Protein AF-0000000087454198 (afdb_homodimer)

Secondary structure (DSSP, 8-state):
--------PPP-EEEEEEB--HHHHHHHHHHHHHHHHH-GGGGGGBPPGGG-EEEEEEE---SHHHHHHHHHHHHHHHHHHHHHHTT-EEEE-B---EEEESSS-S------S-THHHHH--/--------PPP-EEEEEEB--HHHHHHHHHHHHHHHHH-GGGGGGBPPGGG-EEEEEEE---SHHHHHHHHHHHHHHHHHHHHHHTT--EEEEB---EEEESSS-S------S--HHHHHT-

Sequence (244 aa):
MQRKKREKKGPNYFVSIPITNRKISVSVGAVQALVMQRDSRLTRALVPVASLHITLLVTHLASQEEVNLAVCAVDQMKASLQDLLRGRELILPFHGIGHFRVGQWREPCQTGPDRRACKENVMQRKKREKKGPNYFVSIPITNRKISVSVGAVQALVMQRDSRLTRALVPVASLHITLLVTHLASQEEVNLAVCAVDQMKASLQDLLRGRELILPFHGIGHFRVGQWREPCQTGPDRRACKENV

InterPro domains:
  IPR009097 Cyclic phosphodiesterase [SSF55144] (12-101)
  IPR019510 A-kinase anchor protein 7-like, phosphoesterase domain [PF10469] (11-101)
  IPR052641 A-kinase anchor protein 7 isoform gamma [PTHR15934] (3-101)

Organism: NCBI:txid62062

Radius of gyration: 19.92 Å; Cα contacts (8 Å, |Δi|>4): 330; chains: 2; bounding box: 55×53×50 Å

Nearest PDB structures (foldseek):
  5jj2-assembly1_A  TM=7.845E-01  e=1.728E-03  Homo sapiens
  2vfy-assembly1_A  TM=7.873E-01  e=2.921E-03  Homo sapiens

pLDDT: mean 75.51, std 19.39, range [32.28, 95.06]

Solvent-accessible surface area (backbone atoms only — not comparable to full-atom values): 14080 Å² total; per-residue (Å²): 130,81,76,71,71,72,71,80,69,65,70,35,32,35,35,26,32,50,51,72,26,63,64,41,40,51,51,51,46,51,47,50,50,52,48,34,70,76,41,60,85,47,52,82,26,45,51,59,58,88,66,35,42,42,71,47,28,48,36,64,60,92,44,71,68,50,44,52,50,51,52,43,52,49,61,72,42,42,65,62,50,42,61,71,41,49,91,45,74,24,51,42,50,60,82,47,78,44,56,50,39,60,88,61,71,80,66,65,72,68,81,59,80,73,58,63,68,59,54,64,79,100,131,80,77,71,72,72,71,80,70,65,70,34,33,35,34,26,32,49,50,71,25,63,63,40,40,51,52,52,45,50,48,50,49,52,48,32,71,76,40,62,85,48,53,83,27,45,50,58,58,88,68,34,41,41,70,48,28,48,37,62,60,90,42,69,67,51,45,51,52,49,52,43,53,49,60,72,42,43,64,62,49,40,60,71,40,51,89,47,75,25,51,42,51,61,82,47,78,44,54,50,40,59,86,61,71,79,68,64,71,65,80,59,80,74,57,62,69,62,54,65,81,101

Structure (mmCIF, N/CA/C/O backbone):
data_AF-0000000087454198-model_v1
#
loop_
_entity.id
_entity.type
_entity.pdbx_description
1 polymer 'A-kinase anchor protein 7-like phosphoesterase domain-containing protein'
#
loop_
_atom_site.group_PDB
_atom_site.id
_atom_site.type_symbol
_atom_site.label_atom_id
_atom_site.label_alt_id
_atom_site.label_comp_id
_atom_site.label_asym_id
_atom_site.label_entity_id
_atom_site.label_seq_id
_atom_site.pdbx_PDB_ins_code
_atom_site.Cartn_x
_atom_site.Cartn_y
_atom_site.Cartn_z
_atom_site.occupancy
_atom_site.B_iso_or_equiv
_atom_site.auth_seq_id
_atom_site.auth_comp_id
_atom_site.auth_asym_id
_atom_site.auth_atom_id
_atom_site.pdbx_PDB_model_num
ATOM 1 N N . MET A 1 1 ? 33.25 -24.891 -0.933 1 32.28 1 MET A N 1
ATOM 2 C CA . MET A 1 1 ? 32.438 -24.219 -1.955 1 32.28 1 MET A CA 1
ATOM 3 C C . MET A 1 1 ? 31.5 -23.203 -1.325 1 32.28 1 MET A C 1
ATOM 5 O O . MET A 1 1 ? 30.656 -23.562 -0.502 1 32.28 1 MET A O 1
ATOM 9 N N . GLN A 1 2 ? 31.922 -21.969 -1.172 1 37.97 2 GLN A N 1
ATOM 10 C CA . GLN A 1 2 ? 31.266 -20.875 -0.447 1 37.97 2 GLN A CA 1
ATOM 11 C C . GLN A 1 2 ? 29.859 -20.625 -1 1 37.97 2 GLN A C 1
ATOM 13 O O . GLN A 1 2 ? 29.688 -20.516 -2.215 1 37.97 2 GLN A O 1
ATOM 18 N N . ARG A 1 3 ? 28.859 -21.234 -0.425 1 40.84 3 ARG A N 1
ATOM 19 C CA . ARG A 1 3 ? 27.469 -21.031 -0.822 1 40.84 3 ARG A CA 1
ATOM 20 C C . ARG A 1 3 ? 27.172 -19.562 -1.09 1 40.84 3 ARG A C 1
ATOM 22 O O . ARG A 1 3 ? 27.453 -18.703 -0.25 1 40.84 3 ARG A O 1
ATOM 29 N N . LYS A 1 4 ? 27.5 -19.141 -2.271 1 40.16 4 LYS A N 1
ATOM 30 C CA . LYS A 1 4 ? 27.172 -17.797 -2.729 1 40.16 4 LYS A CA 1
ATOM 31 C C . LYS A 1 4 ? 25.844 -17.312 -2.139 1 40.16 4 LYS A C 1
ATOM 33 O O . LYS A 1 4 ? 24.812 -17.984 -2.295 1 40.16 4 LYS A O 1
ATOM 38 N N . LYS A 1 5 ? 25.859 -16.75 -1.072 1 41.31 5 LYS A N 1
ATOM 39 C CA . LYS A 1 5 ? 24.703 -16.141 -0.418 1 41.31 5 LYS A CA 1
ATOM 40 C C . LYS A 1 5 ? 23.812 -15.414 -1.428 1 41.31 5 LYS A C 1
ATOM 42 O O . LYS A 1 5 ? 24.281 -14.523 -2.137 1 41.31 5 LYS A O 1
ATOM 47 N N . ARG A 1 6 ? 23.031 -16.156 -2.148 1 45 6 ARG A N 1
ATOM 48 C CA . ARG A 1 6 ? 22.078 -15.578 -3.09 1 45 6 ARG A CA 1
ATOM 49 C C . ARG A 1 6 ? 21.531 -14.258 -2.564 1 45 6 ARG A C 1
ATOM 51 O O . ARG A 1 6 ? 21.062 -14.188 -1.43 1 45 6 ARG A O 1
ATOM 58 N N . GLU A 1 7 ? 22.172 -13.211 -2.785 1 50.75 7 GLU A N 1
ATOM 59 C CA . GLU A 1 7 ? 21.766 -11.836 -2.533 1 50.75 7 GLU A CA 1
ATOM 60 C C . GLU A 1 7 ? 20.234 -11.695 -2.551 1 50.75 7 GLU A C 1
ATOM 62 O O . GLU A 1 7 ? 19.578 -12.164 -3.479 1 50.75 7 GLU A O 1
ATOM 67 N N . LYS A 1 8 ? 19.703 -11.797 -1.474 1 56.47 8 LYS A N 1
ATOM 68 C CA . LYS A 1 8 ? 18.266 -11.594 -1.311 1 56.47 8 LYS A CA 1
ATOM 69 C C . LYS A 1 8 ? 17.781 -10.383 -2.102 1 56.47 8 LYS A C 1
ATOM 71 O O . LYS A 1 8 ? 18.078 -9.242 -1.736 1 56.47 8 LYS A O 1
ATOM 76 N N . LYS A 1 9 ? 17.547 -10.633 -3.422 1 70.75 9 LYS A N 1
ATOM 77 C CA . LYS A 1 9 ? 17.062 -9.547 -4.266 1 70.75 9 LYS A CA 1
ATOM 78 C C . LYS A 1 9 ? 15.727 -9.008 -3.75 1 70.75 9 LYS A C 1
ATOM 80 O O . LYS A 1 9 ? 14.93 -9.758 -3.174 1 70.75 9 LYS A O 1
ATOM 85 N N . GLY A 1 10 ? 15.516 -7.812 -3.531 1 76.06 10 GLY A N 1
ATOM 86 C CA . GLY A 1 10 ? 14.32 -7.113 -3.072 1 76.06 10 GLY A CA 1
ATOM 87 C C . GLY A 1 10 ? 13.086 -7.441 -3.885 1 76.06 10 GLY A C 1
ATOM 88 O O . GLY A 1 10 ? 13.188 -8 -4.98 1 76.06 10 GLY A O 1
ATOM 89 N N . PRO A 1 11 ? 12.031 -7.215 -3.295 1 84.12 11 PRO A N 1
ATOM 90 C CA . PRO A 1 11 ? 10.781 -7.457 -4.02 1 84.12 11 PRO A CA 1
ATOM 91 C C . PRO A 1 11 ? 10.688 -6.664 -5.32 1 84.12 11 PRO A C 1
ATOM 93 O O . PRO A 1 11 ? 11.188 -5.535 -5.395 1 84.12 11 PRO A O 1
ATOM 96 N N . ASN A 1 12 ? 10.18 -7.312 -6.379 1 85.88 12 ASN A N 1
ATOM 97 C CA . ASN A 1 12 ? 10.031 -6.625 -7.66 1 85.88 12 ASN A CA 1
ATOM 98 C C . ASN A 1 12 ? 8.672 -6.922 -8.297 1 85.88 12 ASN A C 1
ATOM 100 O O . ASN A 1 12 ? 8.43 -6.539 -9.445 1 85.88 12 ASN A O 1
ATOM 104 N N . TYR A 1 13 ? 7.836 -7.594 -7.637 1 89.56 13 TYR A N 1
ATOM 105 C CA . TYR A 1 13 ? 6.5 -7.945 -8.109 1 89.56 13 TYR A CA 1
ATOM 106 C C . TYR A 1 13 ? 5.492 -7.926 -6.969 1 89.56 13 TYR A C 1
ATOM 108 O O . TYR A 1 13 ? 5.785 -8.391 -5.863 1 89.56 13 TYR A O 1
ATOM 116 N N . PHE A 1 14 ? 4.281 -7.277 -7.285 1 90.69 14 PHE A N 1
ATOM 117 C CA . PHE A 1 14 ? 3.279 -7.297 -6.227 1 90.69 14 PHE A CA 1
ATOM 118 C C . PHE A 1 14 ? 1.874 -7.383 -6.812 1 90.69 14 PHE A C 1
ATOM 120 O O . PHE A 1 14 ? 1.649 -7 -7.961 1 90.69 14 PHE A O 1
ATOM 127 N N . VAL A 1 15 ? 1 -7.98 -6.055 1 91.25 15 VAL A N 1
ATOM 128 C CA . VAL A 1 15 ? -0.431 -8.039 -6.332 1 91.25 15 VAL A CA 1
ATOM 129 C C . VAL A 1 15 ? -1.183 -7.113 -5.379 1 91.25 15 VAL A C 1
ATOM 131 O O . VAL A 1 15 ? -0.901 -7.086 -4.18 1 91.25 15 VAL A O 1
ATOM 134 N N . SER A 1 16 ? -2.084 -6.352 -6.02 1 91.06 16 SER A N 1
ATOM 135 C CA . SER A 1 16 ? -2.76 -5.367 -5.18 1 91.06 16 SER A CA 1
ATOM 136 C C . SER A 1 16 ? -4.215 -5.191 -5.598 1 91.06 16 SER A C 1
ATOM 138 O O . SER A 1 16 ? -4.633 -5.688 -6.648 1 91.06 16 SER A O 1
ATOM 140 N N . ILE A 1 17 ? -4.934 -4.598 -4.695 1 87.12 17 ILE A N 1
ATOM 141 C CA . ILE A 1 17 ? -6.293 -4.145 -4.961 1 87.12 17 ILE A CA 1
ATOM 142 C C . ILE A 1 17 ? -6.312 -2.621 -5.086 1 87.12 17 ILE A C 1
ATOM 144 O O . ILE A 1 17 ? -6.07 -1.909 -4.105 1 87.12 17 ILE A O 1
ATOM 148 N N . PRO A 1 18 ? -6.672 -2.117 -6.309 1 88.06 18 PRO A N 1
ATOM 149 C CA . PRO A 1 18 ? -6.766 -0.661 -6.449 1 88.06 18 PRO A CA 1
ATOM 150 C C . PRO A 1 18 ? -7.902 -0.06 -5.629 1 88.06 18 PRO A C 1
ATOM 152 O O . PRO A 1 18 ? -9 -0.631 -5.57 1 88.06 18 PRO A O 1
ATOM 155 N N . ILE A 1 19 ? -7.5 0.972 -4.965 1 85.69 19 ILE A N 1
ATOM 156 C CA . ILE A 1 19 ? -8.531 1.728 -4.258 1 85.69 19 ILE A CA 1
ATOM 157 C C . ILE A 1 19 ? -9.164 2.742 -5.207 1 85.69 19 ILE A C 1
ATOM 159 O O . ILE A 1 19 ? -8.531 3.729 -5.586 1 85.69 19 ILE A O 1
ATOM 163 N N . THR A 1 20 ? -10.352 2.471 -5.613 1 81.12 20 THR A N 1
ATOM 164 C CA . THR A 1 20 ? -11.031 3.322 -6.586 1 81.12 20 THR A CA 1
ATOM 165 C C . THR A 1 20 ? -12.164 4.102 -5.926 1 81.12 20 THR A C 1
ATOM 167 O O . THR A 1 20 ? -12.938 4.781 -6.605 1 81.12 20 THR A O 1
ATOM 170 N N . ASN A 1 21 ? -12.32 4.129 -4.691 1 80.81 21 ASN A N 1
ATOM 171 C CA . ASN A 1 21 ? -13.359 4.855 -3.973 1 80.81 21 ASN A CA 1
ATOM 172 C C . ASN A 1 21 ? -13.086 6.355 -3.953 1 80.81 21 ASN A C 1
ATOM 174 O O . ASN A 1 21 ? -12.062 6.797 -3.43 1 80.81 21 ASN A O 1
ATOM 178 N N . ARG A 1 22 ? -14.031 7.074 -4.488 1 83.81 22 ARG A N 1
ATOM 179 C CA . ARG A 1 22 ? -13.859 8.516 -4.625 1 83.81 22 ARG A CA 1
ATOM 180 C C . ARG A 1 22 ? -13.742 9.188 -3.26 1 83.81 22 ARG A C 1
ATOM 182 O O . ARG A 1 22 ? -13 10.156 -3.102 1 83.81 22 ARG A O 1
ATOM 189 N N . LYS A 1 23 ? -14.5 8.688 -2.27 1 82.25 23 LYS A N 1
ATOM 190 C CA . LYS A 1 23 ? -14.43 9.297 -0.943 1 82.25 23 LYS A CA 1
ATOM 191 C C . LYS A 1 23 ? -13.031 9.156 -0.35 1 82.25 23 LYS A C 1
ATOM 193 O O . LYS A 1 23 ? -12.523 10.086 0.285 1 82.25 23 LYS A O 1
ATOM 198 N N . ILE A 1 24 ? -12.438 8.047 -0.574 1 84.38 24 ILE A N 1
ATOM 199 C CA . ILE A 1 24 ? -11.078 7.836 -0.09 1 84.38 24 ILE A CA 1
ATOM 200 C C . ILE A 1 24 ? -10.109 8.734 -0.857 1 84.38 24 ILE A C 1
ATOM 202 O O . ILE A 1 24 ? -9.25 9.383 -0.259 1 84.38 24 ILE A O 1
ATOM 206 N N . SER A 1 25 ? -10.25 8.773 -2.107 1 88.38 25 SER A N 1
ATOM 207 C CA . SER A 1 25 ? -9.383 9.609 -2.938 1 88.38 25 SER A CA 1
ATOM 208 C C . SER A 1 25 ? -9.438 11.07 -2.504 1 88.38 25 SER A C 1
ATOM 210 O O . SER A 1 25 ? -8.398 11.734 -2.426 1 88.38 25 SER A O 1
ATOM 212 N N . VAL A 1 26 ? -10.602 11.508 -2.25 1 88.31 26 VAL A N 1
ATOM 213 C CA . VAL A 1 26 ? -10.781 12.898 -1.837 1 88.31 26 VAL A CA 1
ATOM 214 C C . VAL A 1 26 ? -10.133 13.117 -0.469 1 88.31 26 VAL A C 1
ATOM 216 O O . VAL A 1 26 ? -9.445 14.109 -0.251 1 88.31 26 VAL A O 1
ATOM 219 N N . SER A 1 27 ? -10.383 12.148 0.419 1 87.44 27 SER A N 1
ATOM 220 C CA . SER A 1 27 ? -9.82 12.266 1.762 1 87.44 27 SER A CA 1
ATOM 221 C C . SER A 1 27 ? -8.297 12.242 1.731 1 87.44 27 SER A C 1
ATOM 223 O O . SER A 1 27 ? -7.645 13.07 2.371 1 87.44 27 SER A O 1
ATOM 225 N N . VAL A 1 28 ? -7.777 11.328 1.014 1 90.06 28 VAL A N 1
ATOM 226 C CA . VAL A 1 28 ? -6.324 11.25 0.892 1 90.06 28 VAL A CA 1
ATOM 227 C C . VAL A 1 28 ? -5.797 12.508 0.197 1 90.06 28 VAL A C 1
ATOM 229 O O . VAL A 1 28 ? -4.766 13.055 0.593 1 90.06 28 VAL A O 1
ATOM 232 N N . GLY A 1 29 ? -6.461 12.891 -0.799 1 92.25 29 GLY A N 1
ATOM 233 C CA . GLY A 1 29 ? -6.086 14.133 -1.461 1 92.25 29 GLY A CA 1
ATOM 234 C C . GLY A 1 29 ? -6.031 15.312 -0.517 1 92.25 29 GLY A C 1
ATOM 235 O O . GLY A 1 29 ? -5.133 16.156 -0.615 1 92.25 29 GLY A O 1
ATOM 236 N N . ALA A 1 30 ? -6.992 15.406 0.316 1 91.25 30 ALA A N 1
ATOM 237 C CA . ALA A 1 30 ? -7.027 16.484 1.295 1 91.25 30 ALA A CA 1
ATOM 238 C C . ALA A 1 30 ? -5.84 16.406 2.248 1 91.25 30 ALA A C 1
ATOM 240 O O . ALA A 1 30 ? -5.227 17.422 2.576 1 91.25 30 ALA A O 1
ATOM 241 N N . VAL A 1 31 ? -5.531 15.211 2.654 1 90.31 31 VAL A N 1
ATOM 242 C CA . VAL A 1 31 ? -4.375 15 3.518 1 90.31 31 VAL A CA 1
ATOM 243 C C . VAL A 1 31 ? -3.104 15.445 2.799 1 90.31 31 VAL A C 1
ATOM 245 O O . VAL A 1 31 ? -2.283 16.172 3.367 1 90.31 31 VAL A O 1
ATOM 248 N N . GLN A 1 32 ? -2.953 15.086 1.623 1 92.81 32 GLN A N 1
ATOM 249 C CA . GLN A 1 32 ? -1.761 15.422 0.851 1 92.81 32 GLN A CA 1
ATOM 250 C C . GLN A 1 32 ? -1.67 16.922 0.604 1 92.81 32 GLN A C 1
ATOM 252 O O . GLN A 1 32 ? -0.578 17.5 0.62 1 92.81 32 GLN A O 1
ATOM 257 N N . ALA A 1 33 ? -2.812 17.516 0.348 1 93.81 33 ALA A N 1
ATOM 258 C CA . ALA A 1 33 ? -2.83 18.969 0.184 1 93.81 33 ALA A CA 1
ATOM 259 C C . ALA A 1 33 ? -2.322 19.672 1.441 1 93.81 33 ALA A C 1
ATOM 261 O O . ALA A 1 33 ? -1.58 20.641 1.356 1 93.81 33 ALA A O 1
ATOM 262 N N . LEU A 1 34 ? -2.771 19.172 2.557 1 91.69 34 LEU A N 1
ATOM 263 C CA . LEU A 1 34 ? -2.301 19.734 3.818 1 91.69 34 LEU A CA 1
ATOM 264 C C . LEU A 1 34 ? -0.793 19.562 3.963 1 91.69 34 LEU A C 1
ATOM 266 O O . LEU A 1 34 ? -0.095 20.484 4.387 1 91.69 34 LEU A O 1
ATOM 270 N N . VAL A 1 35 ? -0.259 18.438 3.641 1 89.75 35 VAL A N 1
ATOM 271 C CA . VAL A 1 35 ? 1.174 18.156 3.693 1 89.75 35 VAL A CA 1
ATOM 272 C C . VAL A 1 35 ? 1.923 19.141 2.797 1 89.75 35 VAL A C 1
ATOM 274 O O . VAL A 1 35 ? 2.93 19.719 3.207 1 89.75 35 VAL A O 1
ATOM 277 N N . MET A 1 36 ? 1.416 19.281 1.615 1 93.06 36 MET A N 1
ATOM 278 C CA . MET A 1 36 ? 2.055 20.172 0.649 1 93.06 36 MET A CA 1
ATOM 279 C C . MET A 1 36 ? 2.043 21.609 1.146 1 93.06 36 MET A C 1
ATOM 281 O O . MET A 1 36 ? 2.99 22.359 0.906 1 93.06 36 MET A O 1
ATOM 285 N N . GLN A 1 37 ? 0.946 21.938 1.694 1 92.19 37 GLN A N 1
ATOM 286 C CA . GLN A 1 37 ? 0.831 23.281 2.246 1 92.19 37 GLN A CA 1
ATOM 287 C C . GLN A 1 37 ? 1.854 23.516 3.355 1 92.19 37 GLN A C 1
ATOM 289 O O . GLN A 1 37 ? 2.432 24.594 3.459 1 92.19 37 GLN A O 1
ATOM 294 N N . ARG A 1 38 ? 2.135 22.594 4.168 1 86.69 38 ARG A N 1
ATOM 295 C CA . ARG A 1 38 ? 3.07 22.703 5.285 1 86.69 38 ARG A CA 1
ATOM 296 C C . ARG A 1 38 ? 4.512 22.625 4.797 1 86.69 38 ARG A C 1
ATOM 298 O O . ARG A 1 38 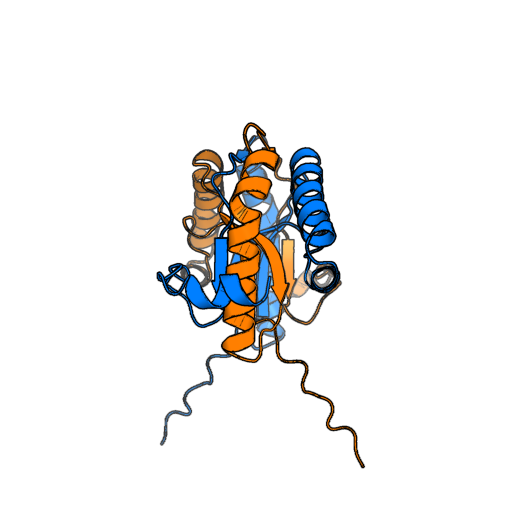? 5.387 23.328 5.312 1 86.69 38 ARG A O 1
ATOM 305 N N . ASP A 1 39 ? 4.773 21.781 3.869 1 86.19 39 ASP A N 1
ATOM 306 C CA . ASP A 1 39 ? 6.102 21.609 3.291 1 86.19 39 ASP A CA 1
ATOM 307 C C . ASP A 1 39 ? 6.016 21.25 1.812 1 86.19 39 ASP A C 1
ATOM 309 O O . ASP A 1 39 ? 5.875 20.062 1.465 1 86.19 39 ASP A O 1
ATOM 313 N N . SER A 1 40 ? 6.27 22.172 0.922 1 89.75 40 SER A N 1
ATOM 314 C CA . SER A 1 40 ? 6.082 22 -0.515 1 89.75 40 SER A CA 1
ATOM 315 C C . SER A 1 40 ? 7.176 21.109 -1.114 1 89.75 40 SER A C 1
ATOM 317 O O . SER A 1 40 ? 7.008 20.562 -2.207 1 89.75 40 SER A O 1
ATOM 319 N N . ARG A 1 41 ? 8.289 20.938 -0.448 1 83.88 41 ARG A N 1
ATOM 320 C CA . ARG A 1 41 ? 9.383 20.094 -0.938 1 83.88 41 ARG A CA 1
ATOM 321 C C . ARG A 1 41 ? 8.961 18.625 -0.992 1 83.88 41 ARG A C 1
ATOM 323 O O . ARG A 1 41 ? 9.586 17.828 -1.689 1 83.88 41 ARG A O 1
ATOM 330 N N . LEU A 1 42 ? 7.871 18.297 -0.316 1 87.94 42 LEU A N 1
ATOM 331 C CA . LEU A 1 42 ? 7.43 16.922 -0.211 1 87.94 42 LEU A CA 1
ATOM 332 C C . LEU A 1 42 ? 6.477 16.562 -1.348 1 87.94 42 LEU A C 1
ATOM 334 O O . LEU A 1 42 ? 6.043 15.414 -1.463 1 87.94 42 LEU A O 1
ATOM 338 N N . THR A 1 43 ? 6.211 17.453 -2.246 1 90.69 43 THR A N 1
ATOM 339 C CA . THR A 1 43 ? 5.25 17.234 -3.32 1 90.69 43 THR A CA 1
ATOM 340 C C . THR A 1 43 ? 5.645 16.031 -4.164 1 90.69 43 THR A C 1
ATOM 342 O O . THR A 1 43 ? 4.797 15.211 -4.52 1 90.69 43 THR A O 1
ATOM 345 N N . ARG A 1 44 ? 6.949 15.945 -4.43 1 91.06 44 ARG A N 1
ATOM 346 C CA . ARG A 1 44 ? 7.402 14.867 -5.293 1 91.06 44 ARG A CA 1
ATOM 347 C C . ARG A 1 44 ? 7.379 13.531 -4.559 1 91.06 44 ARG A C 1
ATOM 349 O O . ARG A 1 44 ? 7.43 12.469 -5.184 1 91.06 44 ARG A O 1
ATOM 356 N N . ALA A 1 45 ? 7.301 13.594 -3.355 1 92.44 45 ALA A N 1
ATOM 357 C CA . ALA A 1 45 ? 7.32 12.375 -2.551 1 92.44 45 ALA A CA 1
ATOM 358 C C . ALA A 1 45 ? 5.918 11.789 -2.404 1 92.44 45 ALA A C 1
ATOM 360 O O . ALA A 1 45 ? 5.754 10.641 -1.979 1 92.44 45 ALA A O 1
ATOM 361 N N . LEU A 1 46 ? 4.879 12.609 -2.748 1 95 46 LEU A N 1
ATOM 362 C CA . LEU A 1 46 ? 3.5 12.172 -2.566 1 95 46 LEU A CA 1
ATOM 363 C C . LEU A 1 46 ? 3.131 11.102 -3.596 1 95 46 LEU A C 1
ATOM 365 O O . LEU A 1 46 ? 3.48 11.227 -4.773 1 95 46 LEU A O 1
ATOM 369 N N . VAL A 1 47 ? 2.451 10.117 -3.09 1 94.19 47 VAL A N 1
ATOM 370 C CA . VAL A 1 47 ? 1.931 9.094 -3.992 1 94.19 47 VAL A CA 1
ATOM 371 C C . VAL A 1 47 ? 0.683 9.617 -4.699 1 94.19 47 VAL A C 1
ATOM 373 O O . VAL A 1 47 ? -0.214 10.172 -4.062 1 94.19 47 VAL A O 1
ATOM 376 N N . PRO A 1 48 ? 0.639 9.438 -6.043 1 94.25 48 PRO A N 1
ATOM 377 C CA . PRO A 1 48 ? -0.58 9.867 -6.73 1 94.25 48 PRO A CA 1
ATOM 378 C C . PRO A 1 48 ? -1.836 9.188 -6.188 1 94.25 48 PRO A C 1
ATOM 380 O O . PRO A 1 48 ? -1.846 7.969 -5.988 1 94.25 48 PRO A O 1
ATOM 383 N N . VAL A 1 49 ? -2.879 9.961 -5.984 1 92.69 49 VAL A N 1
ATOM 384 C CA . VAL A 1 49 ? -4.133 9.477 -5.422 1 92.69 49 VAL A CA 1
ATOM 385 C C . VAL A 1 49 ? -4.703 8.375 -6.312 1 92.69 49 VAL A C 1
ATOM 387 O O . VAL A 1 49 ? -5.309 7.418 -5.82 1 92.69 49 VAL A O 1
ATOM 390 N N . ALA A 1 50 ? -4.48 8.477 -7.613 1 90 50 ALA A N 1
ATOM 391 C CA . ALA A 1 50 ? -5.008 7.512 -8.578 1 90 50 ALA A CA 1
ATOM 392 C C . ALA A 1 50 ? -4.312 6.16 -8.438 1 90 50 ALA A C 1
ATOM 394 O O . ALA A 1 50 ? -4.789 5.152 -8.961 1 90 50 ALA A O 1
ATOM 395 N N . SER A 1 51 ? -3.189 6.133 -7.699 1 89.56 51 SER A N 1
ATOM 396 C CA . SER A 1 51 ? -2.41 4.902 -7.602 1 89.56 51 SER A CA 1
ATOM 397 C C . SER A 1 51 ? -2.566 4.258 -6.227 1 89.56 51 SER A C 1
ATOM 399 O O . SER A 1 51 ? -1.876 3.287 -5.91 1 89.56 51 SER A O 1
ATOM 401 N N . LEU A 1 52 ? -3.443 4.766 -5.473 1 90.31 52 LEU A N 1
ATOM 402 C CA . LEU A 1 52 ? -3.682 4.164 -4.168 1 90.31 52 LEU A CA 1
ATOM 403 C C . LEU A 1 52 ? -4.113 2.707 -4.312 1 90.31 52 LEU A C 1
ATOM 405 O O . LEU A 1 52 ? -4.879 2.367 -5.215 1 90.31 52 LEU A O 1
ATOM 409 N N . HIS A 1 53 ? -3.586 1.905 -3.465 1 90.12 53 HIS A N 1
ATOM 410 C CA . HIS A 1 53 ? -3.873 0.478 -3.537 1 90.12 53 HIS A CA 1
ATOM 411 C C . HIS A 1 53 ? -3.684 -0.191 -2.18 1 90.12 53 HIS A C 1
ATOM 413 O O . HIS A 1 53 ? -3.039 0.371 -1.29 1 90.12 53 HIS A O 1
ATOM 419 N N . ILE A 1 54 ? -4.277 -1.387 -2.045 1 89.12 54 ILE A N 1
ATOM 420 C CA . ILE A 1 54 ? -3.967 -2.309 -0.959 1 89.12 54 ILE A CA 1
ATOM 421 C C . ILE A 1 54 ? -3.086 -3.441 -1.481 1 89.12 54 ILE A C 1
ATOM 423 O O . ILE A 1 54 ? -3.479 -4.172 -2.393 1 89.12 54 ILE A O 1
ATOM 427 N N . THR A 1 55 ? -1.9 -3.539 -0.919 1 90.38 55 THR A N 1
ATOM 428 C CA . THR A 1 55 ? -0.971 -4.578 -1.354 1 90.38 55 THR A CA 1
ATOM 429 C C . THR A 1 55 ? -1.316 -5.918 -0.708 1 90.38 55 THR A C 1
ATOM 431 O O . THR A 1 55 ? -1.428 -6.012 0.516 1 90.38 55 THR A O 1
ATOM 434 N N . LEU A 1 56 ? -1.502 -6.922 -1.536 1 91.56 56 LEU A N 1
ATOM 435 C CA . LEU A 1 56 ? -1.881 -8.25 -1.052 1 91.56 56 LEU A CA 1
ATOM 436 C C . LEU A 1 56 ? -0.651 -9.125 -0.86 1 91.56 56 LEU A C 1
ATOM 438 O O . LEU A 1 56 ? -0.572 -9.891 0.106 1 91.56 56 LEU A O 1
ATOM 442 N N . LEU A 1 57 ? 0.234 -9.117 -1.776 1 92.69 57 LEU A N 1
ATOM 443 C CA . LEU A 1 57 ? 1.437 -9.938 -1.752 1 92.69 57 LEU A CA 1
ATOM 444 C C . LEU A 1 57 ? 2.586 -9.25 -2.475 1 92.69 57 LEU A C 1
ATOM 446 O O . LEU A 1 57 ? 2.359 -8.438 -3.375 1 92.69 57 LEU A O 1
ATOM 450 N N . VAL A 1 58 ? 3.787 -9.461 -2.025 1 91 58 VAL A N 1
ATOM 451 C CA . VAL A 1 58 ? 5.02 -8.977 -2.631 1 91 58 VAL A CA 1
ATOM 452 C C . VAL A 1 58 ? 6.027 -10.117 -2.744 1 91 58 VAL A C 1
ATOM 454 O O . VAL A 1 58 ? 6.141 -10.945 -1.834 1 91 58 VAL A O 1
ATOM 457 N N . THR A 1 59 ? 6.691 -10.172 -3.916 1 90.25 59 THR A N 1
ATOM 458 C CA . THR A 1 59 ? 7.656 -11.25 -4.109 1 90.25 59 THR A CA 1
ATOM 459 C C . THR A 1 59 ? 8.734 -10.836 -5.105 1 90.25 59 THR A C 1
ATOM 461 O O . THR A 1 59 ? 8.656 -9.766 -5.711 1 90.25 59 THR A O 1
ATOM 464 N N . HIS A 1 60 ? 9.758 -11.57 -5.102 1 91 60 HIS A N 1
ATOM 465 C CA . HIS A 1 60 ? 10.805 -11.414 -6.098 1 91 60 HIS A CA 1
ATOM 466 C C . HIS A 1 60 ? 10.703 -12.477 -7.184 1 91 60 HIS A C 1
ATOM 468 O O . HIS A 1 60 ? 10.68 -13.672 -6.883 1 91 60 HIS A O 1
ATOM 474 N N . LEU A 1 61 ? 10.578 -12.031 -8.359 1 89.12 61 LEU A N 1
ATOM 475 C CA . LEU A 1 61 ? 10.578 -12.906 -9.531 1 89.12 61 LEU A CA 1
ATOM 476 C C . LEU A 1 61 ? 11.828 -12.688 -10.375 1 89.12 61 LEU A C 1
ATOM 478 O O . LEU A 1 61 ? 11.977 -11.641 -11.008 1 89.12 61 LEU A O 1
ATOM 482 N N . ALA A 1 62 ? 12.602 -13.625 -10.43 1 88 62 ALA A N 1
ATOM 483 C CA . ALA A 1 62 ? 13.961 -13.477 -10.953 1 88 62 ALA A CA 1
ATOM 484 C C . ALA A 1 62 ? 13.969 -13.547 -12.477 1 88 62 ALA A C 1
ATOM 486 O O . ALA A 1 62 ? 14.836 -12.969 -13.125 1 88 62 ALA A O 1
ATOM 487 N N . SER A 1 63 ? 13.102 -14.25 -13.047 1 89.12 63 SER A N 1
ATOM 488 C CA . SER A 1 63 ? 13.125 -14.484 -14.484 1 89.12 63 SER A CA 1
ATOM 489 C C . SER A 1 63 ? 11.789 -14.117 -15.125 1 89.12 63 SER A C 1
ATOM 491 O O . SER A 1 63 ? 10.766 -14.023 -14.438 1 89.12 63 SER A O 1
ATOM 493 N N . GLN A 1 64 ? 11.852 -13.898 -16.406 1 87.81 64 GLN A N 1
ATOM 494 C CA . GLN A 1 64 ? 10.633 -13.633 -17.156 1 87.81 64 GLN A CA 1
ATOM 495 C C . GLN A 1 64 ? 9.68 -14.828 -17.109 1 87.81 64 GLN A C 1
ATOM 497 O O . GLN A 1 64 ? 8.461 -14.664 -17.094 1 87.81 64 GLN A O 1
ATOM 502 N N . GLU A 1 65 ? 10.242 -15.992 -17.094 1 88.94 65 GLU A N 1
ATOM 503 C CA . GLU A 1 65 ? 9.414 -17.188 -16.984 1 88.94 65 GLU A CA 1
ATOM 504 C C . GLU A 1 65 ? 8.625 -17.188 -15.68 1 88.94 65 GLU A C 1
ATOM 506 O O . GLU A 1 65 ? 7.43 -17.5 -15.68 1 88.94 65 GLU A O 1
ATOM 511 N N . GLU A 1 66 ? 9.297 -16.781 -14.633 1 87.12 66 GLU A N 1
ATOM 512 C CA . GLU A 1 66 ? 8.617 -16.703 -13.344 1 87.12 66 GLU A CA 1
ATOM 513 C C . GLU A 1 66 ? 7.535 -15.633 -13.359 1 87.12 66 GLU A C 1
ATOM 515 O O . GLU A 1 66 ? 6.461 -15.82 -12.781 1 87.12 66 GLU A O 1
ATOM 520 N N . VAL A 1 67 ? 7.793 -14.586 -14.016 1 86.94 67 VAL A N 1
ATOM 521 C CA . VAL A 1 67 ? 6.816 -13.508 -14.148 1 86.94 67 VAL A CA 1
ATOM 522 C C . VAL A 1 67 ? 5.594 -14.008 -14.914 1 86.94 67 VAL A C 1
ATOM 524 O O . VAL A 1 67 ? 4.457 -13.797 -14.484 1 86.94 67 VAL A O 1
ATOM 527 N N . ASN A 1 68 ? 5.82 -14.664 -15.961 1 87.19 68 ASN A N 1
ATOM 528 C CA . ASN A 1 68 ? 4.727 -15.195 -16.766 1 87.19 68 ASN A CA 1
ATOM 529 C C . ASN A 1 68 ? 3.871 -16.172 -15.977 1 87.19 68 ASN A C 1
ATOM 531 O O . ASN A 1 68 ? 2.643 -16.156 -16.078 1 87.19 68 ASN A O 1
ATOM 535 N N . LEU A 1 69 ? 4.449 -16.969 -15.211 1 86.81 69 LEU A N 1
ATOM 536 C CA . LEU A 1 69 ? 3.723 -17.922 -14.391 1 86.81 69 LEU A CA 1
ATOM 537 C C . LEU A 1 69 ? 2.875 -17.219 -13.344 1 86.81 69 LEU A C 1
ATOM 539 O O . LEU A 1 69 ? 1.731 -17.594 -13.094 1 86.81 69 LEU A O 1
ATOM 543 N N . ALA A 1 70 ? 3.516 -16.234 -12.781 1 87.44 70 ALA A N 1
ATOM 544 C CA . ALA A 1 70 ? 2.789 -15.461 -11.773 1 87.44 70 ALA A CA 1
ATOM 545 C C . ALA A 1 70 ? 1.575 -14.773 -12.383 1 87.44 70 ALA A C 1
ATOM 547 O O . ALA A 1 70 ? 0.482 -14.805 -11.812 1 87.44 70 ALA A O 1
ATOM 548 N N . VAL A 1 71 ? 1.702 -14.148 -13.484 1 87.12 71 VAL A N 1
ATOM 549 C CA . VAL A 1 71 ? 0.62 -13.461 -14.18 1 87.12 71 VAL A CA 1
ATOM 550 C C . VAL A 1 71 ? -0.502 -14.445 -14.5 1 87.12 71 VAL A C 1
ATOM 552 O O . VAL A 1 71 ? -1.68 -14.148 -14.281 1 87.12 71 VAL A O 1
ATOM 555 N N . CYS A 1 72 ? -0.132 -15.617 -14.945 1 86.5 72 CYS A N 1
ATOM 556 C CA . CYS A 1 72 ? -1.106 -16.656 -15.273 1 86.5 72 CYS A CA 1
ATOM 557 C C . CYS A 1 72 ? -1.874 -17.094 -14.039 1 86.5 72 CYS A C 1
ATOM 559 O O . CYS A 1 72 ? -3.094 -17.266 -14.086 1 86.5 72 CYS A O 1
ATOM 561 N N . ALA A 1 73 ? -1.135 -17.281 -13.008 1 87.12 73 ALA A N 1
ATOM 562 C CA . ALA A 1 73 ? -1.766 -17.719 -11.766 1 87.12 73 ALA A CA 1
ATOM 563 C C . ALA A 1 73 ? -2.773 -16.688 -11.273 1 87.12 73 ALA A C 1
ATOM 565 O O . ALA A 1 73 ? -3.885 -17.047 -10.867 1 87.12 73 ALA A O 1
ATOM 566 N N . VAL A 1 74 ? -2.449 -15.414 -11.328 1 87.19 74 VAL A N 1
ATOM 567 C CA . VAL A 1 74 ? -3.334 -14.344 -10.875 1 87.19 74 VAL A CA 1
ATOM 568 C C . VAL A 1 74 ? -4.555 -14.266 -11.789 1 87.19 74 VAL A C 1
ATOM 570 O O . VAL A 1 74 ? -5.684 -14.125 -11.312 1 87.19 74 VAL A O 1
ATOM 573 N N . ASP A 1 75 ? -4.273 -14.344 -13 1 87.06 75 ASP A N 1
ATOM 574 C CA . ASP A 1 75 ? -5.371 -14.273 -13.961 1 87.06 75 ASP A CA 1
ATOM 575 C C . ASP A 1 75 ? -6.383 -15.398 -13.719 1 87.06 75 ASP A C 1
ATOM 577 O O . ASP A 1 75 ? -7.59 -15.18 -13.836 1 87.06 75 ASP A O 1
ATOM 581 N N . GLN A 1 76 ? -5.863 -16.547 -13.414 1 88.25 76 GLN A N 1
ATOM 582 C CA . GLN A 1 76 ? -6.73 -17.703 -13.188 1 88.25 76 GLN A CA 1
ATOM 583 C C . GLN A 1 76 ? -7.559 -17.531 -11.922 1 88.25 76 GLN A C 1
ATOM 585 O O . GLN A 1 76 ? -8.648 -18.109 -11.797 1 88.25 76 GLN A O 1
ATOM 590 N N . MET A 1 77 ? -7.02 -16.75 -11.016 1 87.62 77 MET A N 1
ATOM 591 C CA . MET A 1 77 ? -7.715 -16.594 -9.742 1 87.62 77 MET A CA 1
ATOM 592 C C . MET A 1 77 ? -8.555 -15.328 -9.727 1 87.62 77 MET A C 1
ATOM 594 O O . MET A 1 77 ? -9.328 -15.094 -8.797 1 87.62 77 MET A O 1
ATOM 598 N N . LYS A 1 78 ? -8.453 -14.531 -10.688 1 87.56 78 LYS A N 1
ATOM 599 C CA . LYS A 1 78 ? -9.039 -13.195 -10.719 1 87.56 78 LYS A CA 1
ATOM 600 C C . LYS A 1 78 ? -10.547 -13.242 -10.477 1 87.56 78 LYS A C 1
ATOM 602 O O . LYS A 1 78 ? -11.078 -12.5 -9.656 1 87.56 78 LYS A O 1
ATOM 607 N N . ALA A 1 79 ? -11.258 -14.078 -11.188 1 87.88 79 ALA A N 1
ATOM 608 C CA . ALA A 1 79 ? -12.711 -14.18 -11.07 1 87.88 79 ALA A CA 1
ATOM 609 C C . ALA A 1 79 ? -13.125 -14.578 -9.656 1 87.88 79 ALA A C 1
ATOM 611 O O . ALA A 1 79 ? -14.055 -14.008 -9.086 1 87.88 79 ALA A O 1
ATOM 612 N N . SER A 1 80 ? -12.445 -15.578 -9.109 1 89 80 SER A N 1
ATOM 613 C CA . SER A 1 80 ? -12.758 -16.031 -7.754 1 89 80 SER A CA 1
ATOM 614 C C . SER A 1 80 ? -12.492 -14.93 -6.73 1 89 80 SER A C 1
ATOM 616 O O . SER A 1 80 ? -13.273 -14.742 -5.801 1 89 80 SER A O 1
ATOM 618 N N . LEU A 1 81 ? -11.438 -14.242 -6.91 1 85.94 81 LEU A N 1
ATOM 619 C CA . LEU A 1 81 ? -11.086 -13.156 -5.996 1 85.94 81 LEU A CA 1
ATOM 620 C C . LEU A 1 81 ? -12.102 -12.023 -6.09 1 85.94 81 LEU A C 1
ATOM 622 O O . LEU A 1 81 ? -12.508 -11.469 -5.066 1 85.94 81 LEU A O 1
ATOM 626 N N . GLN A 1 82 ? -12.492 -11.703 -7.273 1 85.62 82 GLN A N 1
ATOM 627 C CA . GLN A 1 82 ? -13.492 -10.664 -7.48 1 85.62 82 GLN A CA 1
ATOM 628 C C . GLN A 1 82 ? -14.82 -11.047 -6.84 1 85.62 82 GLN A C 1
ATOM 630 O O . GLN A 1 82 ? -15.484 -10.211 -6.219 1 85.62 82 GLN A O 1
ATOM 635 N N . ASP A 1 83 ? -15.227 -12.312 -6.984 1 87.38 83 ASP A N 1
ATOM 636 C CA . ASP A 1 83 ? -16.469 -12.797 -6.379 1 87.38 83 ASP A CA 1
ATOM 637 C C . ASP A 1 83 ? -16.422 -12.672 -4.859 1 87.38 83 ASP A C 1
ATOM 639 O O . ASP A 1 83 ? -17.422 -12.328 -4.227 1 87.38 83 ASP A O 1
ATOM 643 N N . LEU A 1 84 ? -15.312 -12.984 -4.348 1 85.75 84 LEU A N 1
ATOM 644 C CA . LEU A 1 84 ? -15.125 -12.922 -2.902 1 85.75 84 LEU A CA 1
ATOM 645 C C . LEU A 1 84 ? -15.258 -11.484 -2.398 1 85.75 84 LEU A C 1
ATOM 647 O O . LEU A 1 84 ? -15.812 -11.25 -1.324 1 85.75 84 LEU A O 1
ATOM 651 N N . LEU A 1 85 ? -14.805 -10.547 -3.221 1 82.44 85 LEU A N 1
ATOM 652 C CA . LEU A 1 85 ? -14.766 -9.156 -2.785 1 82.44 85 LEU A CA 1
ATOM 653 C C . LEU A 1 85 ? -16.016 -8.414 -3.23 1 82.44 85 LEU A C 1
ATOM 655 O O . LEU A 1 85 ? -16.328 -7.344 -2.707 1 82.44 85 LEU A O 1
ATOM 659 N N . ARG A 1 86 ? -16.719 -8.969 -4.125 1 78 86 ARG A N 1
ATOM 660 C CA . ARG A 1 86 ? -17.906 -8.32 -4.672 1 78 86 ARG A CA 1
ATOM 661 C C . ARG A 1 86 ? -18.953 -8.078 -3.586 1 78 86 ARG A C 1
ATOM 663 O O . ARG A 1 86 ? -19.25 -8.977 -2.797 1 78 86 ARG A O 1
ATOM 670 N N . GLY A 1 87 ? -19.531 -6.844 -3.617 1 73.38 87 GLY A N 1
ATOM 671 C CA . GLY A 1 87 ? -20.625 -6.492 -2.738 1 73.38 87 GLY A CA 1
ATOM 672 C C . GLY A 1 87 ? -20.188 -6.176 -1.323 1 73.38 87 GLY A C 1
ATOM 673 O O . GLY A 1 87 ? -21.016 -5.859 -0.465 1 73.38 87 GLY A O 1
ATOM 674 N N . ARG A 1 88 ? -19 -6.352 -1.089 1 70.88 88 ARG A N 1
ATOM 675 C CA . ARG A 1 88 ? -18.531 -5.973 0.239 1 70.88 88 ARG A CA 1
ATOM 676 C C . ARG A 1 88 ? -18.188 -4.488 0.292 1 70.88 88 ARG A C 1
ATOM 678 O O . ARG A 1 88 ? -17.75 -3.91 -0.707 1 70.88 88 ARG A O 1
ATOM 685 N N . GLU A 1 89 ? -18.875 -3.801 1.249 1 69.25 89 GLU A N 1
ATOM 686 C CA . GLU A 1 89 ? -18.516 -2.42 1.561 1 69.25 89 GLU A CA 1
ATOM 687 C C . GLU A 1 89 ? -17.531 -2.355 2.738 1 69.25 89 GLU A C 1
ATOM 689 O O . GLU A 1 89 ? -17.844 -2.828 3.832 1 69.25 89 GLU A O 1
ATOM 694 N N . LEU A 1 90 ? -16.312 -2.076 2.355 1 68 90 LEU A N 1
ATOM 695 C CA . LEU A 1 90 ? -15.336 -1.999 3.43 1 68 90 LEU A CA 1
ATOM 696 C C . LEU A 1 90 ? -15.203 -0.57 3.945 1 68 90 LEU A C 1
ATOM 698 O O . LEU A 1 90 ? -15.133 0.375 3.156 1 68 90 LEU A O 1
ATOM 702 N N . ILE A 1 91 ? -15.625 -0.38 5.172 1 71.38 91 ILE A N 1
ATOM 703 C CA . ILE A 1 91 ? -15.508 0.935 5.789 1 71.38 91 ILE A CA 1
ATOM 704 C C . ILE A 1 91 ? -14.125 1.076 6.438 1 71.38 91 ILE A C 1
ATOM 706 O O . ILE A 1 91 ? -13.656 0.162 7.117 1 71.38 91 ILE A O 1
ATOM 710 N N . LEU A 1 92 ? -13.383 2.092 6.035 1 71.62 92 LEU A N 1
ATOM 711 C CA . LEU A 1 92 ? -12.055 2.365 6.578 1 71.62 92 LEU A CA 1
ATOM 712 C C . LEU A 1 92 ? -12.109 3.512 7.582 1 71.62 92 LE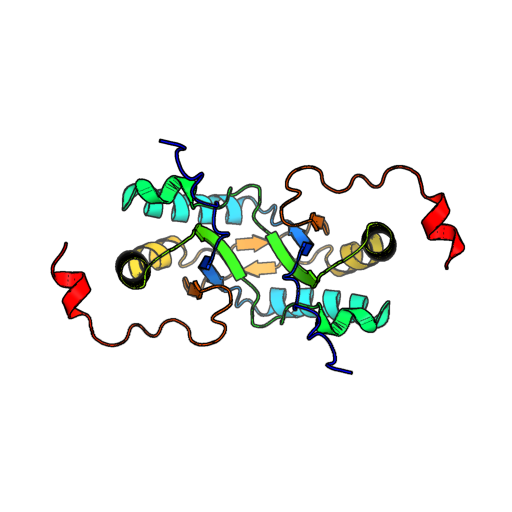U A C 1
ATOM 714 O O . LEU A 1 92 ? -12.18 4.68 7.195 1 71.62 92 LEU A O 1
ATOM 718 N N . PRO A 1 93 ? -12.234 3.09 8.82 1 70.75 93 PRO A N 1
ATOM 719 C CA . PRO A 1 93 ? -11.977 4.176 9.773 1 70.75 93 PRO A CA 1
ATOM 720 C C . PRO A 1 93 ? -10.5 4.559 9.852 1 70.75 93 PRO A C 1
ATOM 722 O O . PRO A 1 93 ? -9.633 3.703 9.672 1 70.75 93 PRO A O 1
ATOM 725 N N . PHE A 1 94 ? -10.219 5.812 9.898 1 68.38 94 PHE A N 1
ATOM 726 C CA . PHE A 1 94 ? -8.828 6.238 9.977 1 68.38 94 PHE A CA 1
ATOM 727 C C . PHE A 1 94 ? -8.398 6.418 11.43 1 68.38 94 PHE A C 1
ATOM 729 O O . PHE A 1 94 ? -9.086 7.09 12.203 1 68.38 94 PHE A O 1
ATOM 736 N N . HIS A 1 95 ? -7.453 5.637 11.883 1 67.12 95 HIS A N 1
ATOM 737 C CA . HIS A 1 95 ? -7 5.707 13.266 1 67.12 95 HIS A CA 1
ATOM 738 C C . HIS A 1 95 ? -5.676 6.457 13.375 1 67.12 95 HIS A C 1
ATOM 740 O O . HIS A 1 95 ? -5.188 6.707 14.484 1 67.12 95 HIS A O 1
ATOM 746 N N . GLY A 1 96 ? -5.105 6.883 12.422 1 74.44 96 GLY A N 1
ATOM 747 C CA . GLY A 1 96 ? -3.857 7.617 12.539 1 74.44 96 GLY A CA 1
ATOM 748 C C . GLY A 1 96 ? -2.955 7.445 11.328 1 74.44 96 GLY A C 1
ATOM 749 O O . GLY A 1 96 ? -3.318 6.77 10.367 1 74.44 96 GLY A O 1
ATOM 750 N N . ILE A 1 97 ? -1.773 8.25 11.352 1 77.06 97 ILE A N 1
ATOM 751 C CA . ILE A 1 97 ? -0.755 8.211 10.305 1 77.06 97 ILE A CA 1
ATOM 752 C C . ILE A 1 97 ? 0.51 7.547 10.836 1 77.06 97 ILE A C 1
ATOM 754 O O . ILE A 1 97 ? 0.882 7.746 12 1 77.06 97 ILE A O 1
ATOM 758 N N . GLY A 1 98 ? 1.063 6.625 10.109 1 80.44 98 GLY A N 1
ATOM 759 C CA . GLY A 1 98 ? 2.336 6.004 10.438 1 80.44 98 GLY A CA 1
ATOM 760 C C . GLY A 1 98 ? 3.443 6.363 9.469 1 80.44 98 GLY A C 1
ATOM 761 O O . GLY A 1 98 ? 3.176 6.812 8.352 1 80.44 98 GLY A O 1
ATOM 762 N N . HIS A 1 99 ? 4.723 6.422 10 1 76.38 99 HIS A N 1
ATOM 763 C CA . HIS A 1 99 ? 5.898 6.531 9.141 1 76.38 99 HIS A CA 1
ATOM 764 C C . HIS A 1 99 ? 6.852 5.363 9.359 1 76.38 99 HIS A C 1
ATOM 766 O O . HIS A 1 99 ? 6.941 4.828 10.461 1 76.38 99 HIS A O 1
ATOM 772 N N . PHE A 1 100 ? 7.492 4.844 8.25 1 75.5 100 PHE A N 1
ATO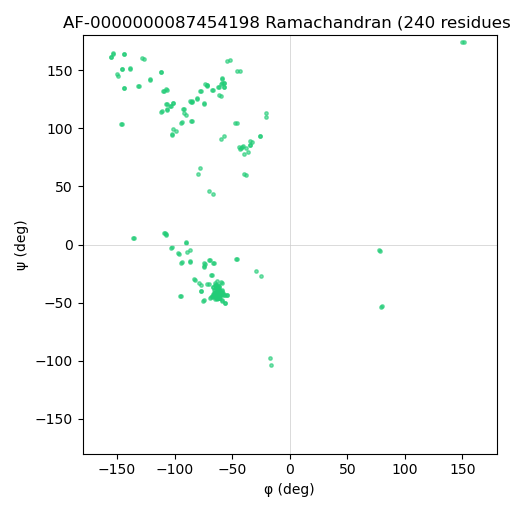M 773 C CA . PHE A 1 100 ? 8.32 3.641 8.281 1 75.5 100 PHE A CA 1
ATOM 774 C C . PHE A 1 100 ? 9.57 3.82 7.434 1 75.5 100 PHE A C 1
ATOM 776 O O . PHE A 1 100 ? 9.594 4.652 6.52 1 75.5 100 PHE A O 1
ATOM 783 N N . ARG A 1 101 ? 10.609 3.096 7.852 1 72.31 101 ARG A N 1
ATOM 784 C CA . ARG A 1 101 ? 11.805 2.984 7.027 1 72.31 101 ARG A CA 1
ATOM 785 C C . ARG A 1 101 ? 11.922 1.593 6.414 1 72.31 101 ARG A C 1
ATOM 787 O O . ARG A 1 101 ? 11.719 0.588 7.098 1 72.31 101 ARG A O 1
ATOM 794 N N . VAL A 1 102 ? 11.945 1.646 5.031 1 63.12 102 VAL A N 1
ATOM 795 C CA . VAL A 1 102 ? 12.102 0.378 4.324 1 63.12 102 VAL A CA 1
ATOM 796 C C . VAL A 1 102 ? 13.398 -0.294 4.754 1 63.12 102 VAL A C 1
ATOM 798 O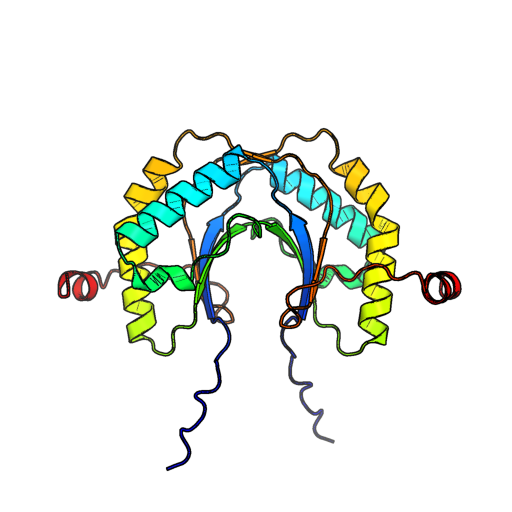 O . VAL A 1 102 ? 14.453 0.351 4.812 1 63.12 102 VAL A O 1
ATOM 801 N N . GLY A 1 103 ? 13.281 -1.603 4.836 1 55.75 103 GLY A N 1
ATOM 802 C CA . GLY A 1 103 ? 14.422 -2.387 5.293 1 55.75 103 GLY A CA 1
ATOM 803 C C . GLY A 1 103 ? 14.578 -2.377 6.801 1 55.75 103 GLY A C 1
ATOM 804 O O . GLY A 1 103 ? 15.062 -3.35 7.383 1 55.75 103 GLY A O 1
ATOM 805 N N . GLN A 1 104 ? 14.602 -1.198 7.324 1 52.44 104 GLN A N 1
ATOM 806 C CA . GLN A 1 104 ? 14.648 -1.185 8.781 1 52.44 104 GLN A CA 1
ATOM 807 C C . GLN A 1 104 ? 13.266 -1.417 9.383 1 52.44 104 GLN A C 1
ATOM 809 O O . GLN A 1 104 ? 12.383 -0.558 9.281 1 52.44 104 GLN A O 1
ATOM 814 N N . TRP A 1 105 ? 12.711 -2.51 9.094 1 41.34 105 TRP A N 1
ATOM 815 C CA . TRP A 1 105 ? 11.391 -3.059 9.398 1 41.34 105 TRP A CA 1
ATOM 816 C C . TRP A 1 105 ? 10.734 -2.299 10.547 1 41.34 105 TRP A C 1
ATOM 818 O O . TRP A 1 105 ? 9.586 -1.859 10.43 1 41.34 105 TRP A O 1
ATOM 828 N N . ARG A 1 106 ? 10.844 -2.914 11.93 1 40.06 106 ARG A N 1
ATOM 829 C CA . ARG A 1 106 ? 9.938 -3.211 13.031 1 40.06 106 ARG A CA 1
ATOM 830 C C . ARG A 1 106 ? 9.547 -1.94 13.781 1 40.06 106 ARG A C 1
ATOM 832 O O . ARG A 1 106 ? 8.594 -1.939 14.562 1 40.06 106 ARG A O 1
ATOM 839 N N . GLU A 1 107 ? 10.367 -1.076 14.156 1 41.19 107 GLU A N 1
ATOM 840 C CA . GLU A 1 107 ? 9.836 -0.291 15.273 1 41.19 107 GLU A CA 1
ATOM 841 C C . GLU A 1 107 ? 9.336 1.067 14.797 1 41.19 107 GLU A C 1
ATOM 843 O O . GLU A 1 107 ? 10.047 1.793 14.102 1 41.19 107 GLU A O 1
ATOM 848 N N . PRO A 1 108 ? 7.93 1.167 14.602 1 45.62 108 PRO A N 1
ATOM 849 C CA . PRO A 1 108 ? 7.555 2.578 14.492 1 45.62 108 PRO A CA 1
ATOM 850 C C . PRO A 1 108 ? 8.594 3.514 15.102 1 45.62 108 PRO A C 1
ATOM 852 O O . PRO A 1 108 ? 9.188 3.193 16.141 1 45.62 108 PRO A O 1
ATOM 855 N N . CYS A 1 109 ? 9.258 4.297 14.328 1 46.56 109 CYS A N 1
ATOM 856 C CA . CYS A 1 109 ? 10.188 5.238 14.938 1 46.56 109 CYS A CA 1
ATOM 857 C C . CYS A 1 109 ? 9.594 5.848 16.203 1 46.56 109 CYS A C 1
ATOM 859 O O . CYS A 1 109 ? 8.562 6.52 16.156 1 46.56 109 CYS A O 1
ATOM 861 N N . GLN A 1 110 ? 9.727 5.203 17.266 1 41.03 110 GLN A N 1
ATOM 862 C CA . GLN A 1 110 ? 9.344 5.816 18.531 1 41.03 110 GLN A CA 1
ATOM 863 C C . GLN A 1 110 ? 9.898 7.23 18.656 1 41.03 110 GLN A C 1
ATOM 865 O O . GLN A 1 110 ? 11.039 7.492 18.25 1 41.03 110 GLN A O 1
ATOM 870 N N . THR A 1 111 ? 8.977 8.156 18.469 1 44.44 111 THR A N 1
ATOM 871 C CA . THR A 1 111 ? 9.336 9.516 18.859 1 44.44 111 THR A CA 1
ATOM 872 C C . THR A 1 111 ? 10.141 9.508 20.156 1 44.44 111 THR A C 1
ATOM 874 O O . THR A 1 111 ? 9.617 9.164 21.219 1 44.44 111 THR A O 1
ATOM 877 N N . GLY A 1 112 ? 11.258 8.898 20.188 1 38.56 112 GLY A N 1
ATOM 878 C CA . GLY A 1 112 ? 11.977 9.18 21.422 1 38.56 112 GLY A CA 1
ATOM 879 C C . GLY A 1 112 ? 11.992 10.648 21.781 1 38.56 112 GLY A C 1
ATOM 880 O O . GLY A 1 112 ? 11.695 11.508 20.953 1 38.56 112 GLY A O 1
ATOM 881 N N . PRO A 1 113 ? 12.023 10.961 23.047 1 39.38 113 PRO A N 1
ATOM 882 C CA . PRO A 1 113 ? 12.008 12.289 23.672 1 39.38 113 PRO A CA 1
ATOM 883 C C . PRO A 1 113 ? 12.969 13.266 23.016 1 39.38 113 PRO A C 1
ATOM 885 O O . PRO A 1 113 ? 13.195 14.359 23.531 1 39.38 113 PRO A O 1
ATOM 888 N N . ASP A 1 114 ? 13.867 12.945 22.203 1 38.94 114 ASP A N 1
ATOM 889 C CA . ASP A 1 114 ? 14.773 14.055 21.922 1 38.94 114 ASP A CA 1
ATOM 890 C C . ASP A 1 114 ? 14.055 15.172 21.172 1 38.94 114 ASP A C 1
ATOM 892 O O . ASP A 1 114 ? 14.047 15.188 19.938 1 38.94 114 ASP A O 1
ATOM 896 N N . ARG A 1 115 ? 12.914 15.555 21.5 1 40.16 115 ARG A N 1
ATOM 897 C CA . ARG A 1 115 ? 12.133 16.766 21.234 1 40.16 115 ARG A CA 1
ATOM 898 C C . ARG A 1 115 ? 13.047 17.969 21.031 1 40.16 115 ARG A C 1
ATOM 900 O O . ARG A 1 115 ? 12.578 19.062 20.703 1 40.16 115 ARG A O 1
ATOM 907 N N . ARG A 1 116 ? 14.188 17.906 21.516 1 39.22 116 ARG A N 1
ATOM 908 C CA . ARG A 1 116 ? 15.008 19.125 21.5 1 39.22 116 ARG A CA 1
ATOM 909 C C . ARG A 1 116 ? 15.344 19.547 20.078 1 39.22 116 ARG A C 1
ATOM 911 O O . ARG A 1 116 ? 15.438 20.734 19.781 1 39.22 116 ARG A O 1
ATOM 918 N N . ALA A 1 117 ? 15.688 18.562 19.219 1 43.47 117 ALA A N 1
ATOM 919 C CA . ALA A 1 117 ? 16.188 19.031 17.938 1 43.47 117 ALA A CA 1
ATOM 920 C C . ALA A 1 117 ? 15.062 19.625 17.094 1 43.47 117 ALA A C 1
ATOM 922 O O . ALA A 1 117 ? 15.32 20.359 16.141 1 43.47 117 ALA A O 1
ATOM 923 N N . CYS A 1 118 ? 13.852 19.062 17.234 1 45.5 118 CYS A N 1
ATOM 924 C CA . CYS A 1 118 ? 12.773 19.594 16.406 1 45.5 118 CYS A CA 1
ATOM 925 C C . CYS A 1 118 ? 12.469 21.031 16.766 1 45.5 118 CYS A C 1
ATOM 927 O O . CYS A 1 118 ? 11.766 21.734 16.031 1 45.5 118 CYS A O 1
ATOM 929 N N . LYS A 1 119 ? 12.617 21.391 18 1 41.38 119 LYS A N 1
ATOM 930 C CA . LYS A 1 119 ? 12.305 22.75 18.406 1 41.38 119 LYS A CA 1
ATOM 931 C C . LYS A 1 119 ? 13.188 23.766 17.688 1 41.38 119 LYS A C 1
ATOM 933 O O . LYS A 1 119 ? 12.805 24.922 17.531 1 41.38 119 LYS A O 1
ATOM 938 N N . GLU A 1 120 ? 14.438 23.359 17.484 1 39.41 120 GLU A N 1
ATOM 939 C CA . GLU A 1 120 ? 15.258 24.531 17.219 1 39.41 120 GLU A CA 1
ATOM 940 C C . GLU A 1 120 ? 15.055 25.031 15.789 1 39.41 120 GLU A C 1
ATOM 942 O O . GLU A 1 120 ? 15.258 26.219 15.508 1 39.41 120 GLU A O 1
ATOM 947 N N . ASN A 1 121 ? 14.852 24.062 14.891 1 36.56 121 ASN A N 1
ATOM 948 C CA . ASN A 1 121 ? 14.938 24.734 13.594 1 36.56 121 ASN A CA 1
ATOM 949 C C . ASN A 1 121 ? 13.594 25.328 13.18 1 36.56 121 ASN A C 1
ATOM 951 O O . ASN A 1 121 ? 13.422 25.734 12.031 1 36.56 121 ASN A O 1
ATOM 955 N N . VAL A 1 122 ? 12.477 25.078 14 1 32.62 122 VAL A N 1
ATOM 956 C CA . VAL A 1 122 ? 11.398 25.984 13.625 1 32.62 122 VAL A CA 1
ATOM 957 C C . VAL A 1 122 ? 11.625 27.359 14.273 1 32.62 122 VAL A C 1
ATOM 959 O O . VAL A 1 122 ? 11.969 27.438 15.453 1 32.62 122 VAL A O 1
ATOM 962 N N . MET B 1 1 ? 34.688 17.062 -15.734 1 34.97 1 MET B N 1
ATOM 963 C CA . MET B 1 1 ? 34.281 16.609 -14.406 1 34.97 1 MET B CA 1
ATOM 964 C C . MET B 1 1 ? 32.969 15.852 -14.461 1 34.97 1 MET B C 1
ATOM 966 O O . MET B 1 1 ? 31.938 16.422 -14.836 1 34.97 1 MET B O 1
ATOM 970 N N . GLN B 1 2 ? 32.938 14.539 -14.727 1 36.03 2 GLN B N 1
ATOM 971 C CA . GLN B 1 2 ? 31.828 13.656 -15.016 1 36.03 2 GLN B CA 1
ATOM 972 C C . GLN B 1 2 ? 30.828 13.633 -13.859 1 36.03 2 GLN B C 1
ATOM 974 O O . GLN B 1 2 ? 31.219 13.469 -12.703 1 36.03 2 GLN B O 1
ATOM 979 N N . ARG B 1 3 ? 29.797 14.531 -13.891 1 35.72 3 ARG B N 1
ATOM 980 C CA . ARG B 1 3 ? 28.75 14.562 -12.875 1 35.72 3 ARG B CA 1
ATOM 981 C C . ARG B 1 3 ? 28.312 13.156 -12.5 1 35.72 3 ARG B C 1
ATOM 983 O O . ARG B 1 3 ? 27.938 12.359 -13.367 1 35.72 3 ARG B O 1
ATOM 990 N N . LYS B 1 4 ? 29 12.492 -11.609 1 40.28 4 LYS B N 1
ATOM 991 C CA . LYS B 1 4 ? 28.641 11.203 -11.023 1 40.28 4 LYS B CA 1
ATOM 992 C C . LYS B 1 4 ? 27.125 11.07 -10.867 1 40.28 4 LYS B C 1
ATOM 994 O O . LYS B 1 4 ? 26.484 11.945 -10.281 1 40.28 4 LYS B O 1
ATOM 999 N N . LYS B 1 5 ? 26.5 10.602 -11.797 1 41.97 5 LYS B N 1
ATOM 1000 C CA . LYS B 1 5 ? 25.078 10.305 -11.797 1 41.97 5 LYS B CA 1
ATOM 1001 C C . LYS B 1 5 ? 24.625 9.797 -10.43 1 41.97 5 LYS B C 1
ATOM 1003 O O . LYS B 1 5 ? 25.141 8.797 -9.93 1 41.97 5 LYS B O 1
ATOM 1008 N N . ARG B 1 6 ? 24.422 10.688 -9.531 1 45.34 6 ARG B N 1
ATOM 1009 C CA . ARG B 1 6 ? 23.906 10.328 -8.211 1 45.34 6 ARG B CA 1
ATOM 1010 C C . ARG B 1 6 ? 22.922 9.164 -8.312 1 45.34 6 ARG B C 1
ATOM 1012 O O . ARG B 1 6 ? 21.984 9.203 -9.109 1 45.34 6 ARG B O 1
ATOM 1019 N N . GLU B 1 7 ? 23.391 8.023 -8.305 1 50.34 7 GLU B N 1
ATOM 1020 C CA . GLU B 1 7 ? 22.656 6.766 -8.234 1 50.34 7 GLU B CA 1
ATOM 1021 C C . GLU B 1 7 ? 21.312 6.957 -7.543 1 50.34 7 GLU B C 1
ATOM 1023 O O . GLU B 1 7 ? 21.234 7.547 -6.465 1 50.34 7 GLU B O 1
ATOM 1028 N N . LYS B 1 8 ? 20.344 7.18 -8.242 1 56.31 8 LYS B N 1
ATOM 1029 C CA . LYS B 1 8 ? 18.984 7.309 -7.742 1 56.31 8 LYS B CA 1
ATOM 1030 C C . LYS B 1 8 ? 18.672 6.211 -6.73 1 56.31 8 LYS B C 1
ATOM 1032 O O . LYS B 1 8 ? 18.516 5.043 -7.098 1 56.31 8 LYS B O 1
ATOM 1037 N N . LYS B 1 9 ? 19.078 6.488 -5.461 1 70.62 9 LYS B N 1
ATOM 1038 C CA . LYS B 1 9 ? 18.812 5.52 -4.402 1 70.62 9 LYS B CA 1
ATOM 1039 C C . LYS B 1 9 ? 17.312 5.305 -4.223 1 70.62 9 LYS B C 1
ATOM 1041 O O . LYS B 1 9 ? 16.516 6.219 -4.434 1 70.62 9 LYS B O 1
ATOM 1046 N N . GLY B 1 10 ? 16.797 4.168 -4.215 1 76.38 10 GLY B N 1
ATOM 1047 C CA . GLY B 1 10 ? 15.406 3.76 -4.047 1 76.38 10 GLY B CA 1
ATOM 1048 C C . GLY B 1 10 ? 14.773 4.309 -2.779 1 76.38 10 GLY B C 1
ATOM 1049 O O . GLY B 1 10 ? 15.477 4.758 -1.873 1 76.38 10 GLY B O 1
ATOM 1050 N N . PRO B 1 11 ? 13.539 4.363 -2.812 1 83.75 11 PRO B N 1
ATOM 1051 C CA . PRO B 1 11 ? 12.836 4.832 -1.617 1 83.75 11 PRO B CA 1
ATOM 1052 C C . PRO B 1 11 ? 13.164 4.008 -0.375 1 83.75 11 PRO B C 1
ATOM 1054 O O . PRO B 1 11 ? 13.383 2.799 -0.473 1 83.75 11 PRO B O 1
ATOM 1057 N N . ASN B 1 12 ? 13.336 4.703 0.77 1 85.62 12 ASN B N 1
ATOM 1058 C CA . ASN B 1 12 ? 13.625 4 2.016 1 85.62 12 ASN B CA 1
ATOM 1059 C C . ASN B 1 12 ? 12.797 4.555 3.176 1 85.62 12 ASN B C 1
ATOM 1061 O O . ASN B 1 12 ? 13.016 4.18 4.328 1 85.62 12 ASN B O 1
ATOM 1065 N N . TYR B 1 13 ? 11.93 5.426 2.936 1 89.44 13 TYR B N 1
ATOM 1066 C CA . TYR B 1 13 ? 11.062 6.039 3.938 1 89.44 13 TYR B CA 1
ATOM 1067 C C . TYR B 1 13 ? 9.672 6.297 3.373 1 89.44 13 TYR B C 1
ATOM 1069 O O . TYR B 1 13 ? 9.531 6.734 2.229 1 89.44 13 TYR B O 1
ATOM 1077 N N . PHE B 1 14 ? 8.633 5.918 4.227 1 90.56 14 PHE B N 1
ATOM 1078 C CA . PHE B 1 14 ? 7.289 6.211 3.732 1 90.56 14 PHE B CA 1
ATOM 1079 C C . PHE B 1 14 ? 6.359 6.582 4.883 1 90.56 14 PHE B C 1
ATOM 1081 O O . PHE B 1 14 ? 6.598 6.199 6.031 1 90.56 14 PHE B O 1
ATOM 1088 N N . VAL B 1 15 ? 5.383 7.398 4.566 1 91.12 15 VAL B N 1
ATOM 1089 C CA . VAL B 1 15 ? 4.285 7.762 5.457 1 91.12 15 VAL B CA 1
ATOM 1090 C C . VAL B 1 15 ? 2.998 7.078 4.992 1 91.12 15 VAL B C 1
ATOM 1092 O O . VAL B 1 15 ? 2.701 7.047 3.797 1 91.12 15 VAL B O 1
ATOM 1095 N N . SER B 1 16 ? 2.328 6.508 6.016 1 91.06 16 SER B N 1
ATOM 1096 C CA . SER B 1 16 ? 1.149 5.742 5.621 1 91.06 16 SER B CA 1
ATOM 1097 C C . SER B 1 16 ? 0.034 5.875 6.656 1 91.06 16 SER B C 1
ATOM 1099 O O . SER B 1 16 ? 0.254 6.395 7.75 1 91.06 16 SER B O 1
ATOM 1101 N N . ILE B 1 17 ? -1.126 5.504 6.199 1 87.06 17 ILE B N 1
ATOM 1102 C CA . ILE B 1 17 ? -2.287 5.348 7.066 1 87.06 17 ILE B CA 1
ATOM 1103 C C . ILE B 1 17 ? -2.588 3.863 7.262 1 87.06 17 ILE B C 1
ATOM 1105 O O . ILE B 1 17 ? -2.977 3.17 6.32 1 87.06 17 ILE B O 1
ATOM 1109 N N . PRO B 1 18 ? -2.465 3.385 8.539 1 88.06 18 PRO B N 1
ATOM 1110 C CA . PRO B 1 18 ? -2.805 1.979 8.781 1 88.06 18 PRO B CA 1
ATOM 1111 C C . PRO B 1 18 ? -4.293 1.692 8.594 1 88.06 18 PRO B C 1
ATOM 1113 O O . PRO B 1 18 ? -5.137 2.496 9 1 88.06 18 PRO B O 1
ATOM 1116 N N . ILE B 1 19 ? -4.469 0.635 7.867 1 85.62 19 ILE B N 1
ATOM 1117 C CA . ILE B 1 19 ? -5.844 0.169 7.734 1 85.62 19 ILE B CA 1
ATOM 1118 C C . ILE B 1 19 ? -6.203 -0.728 8.914 1 85.62 19 ILE B C 1
ATOM 1120 O O . ILE B 1 19 ? -5.703 -1.85 9.023 1 85.62 19 ILE B O 1
ATOM 1124 N N . THR B 1 20 ? -6.98 -0.227 9.805 1 80.94 20 THR B N 1
ATOM 1125 C CA . THR B 1 20 ? -7.328 -0.958 11.016 1 80.94 20 THR B CA 1
ATOM 1126 C C . THR B 1 20 ? -8.781 -1.42 10.969 1 80.94 20 THR B C 1
ATOM 1128 O O . THR B 1 20 ? -9.305 -1.938 11.961 1 80.94 20 THR B O 1
ATOM 1131 N N . ASN B 1 21 ? -9.469 -1.347 9.938 1 80.75 21 ASN B N 1
ATOM 1132 C CA . ASN B 1 21 ? -10.852 -1.778 9.797 1 80.75 21 ASN B CA 1
ATOM 1133 C C . ASN B 1 21 ? -10.961 -3.299 9.742 1 80.75 21 ASN B C 1
ATOM 1135 O O . ASN B 1 21 ? -10.406 -3.936 8.844 1 80.75 21 ASN B O 1
ATOM 1139 N N . ARG B 1 22 ? -11.711 -3.811 10.68 1 83.81 22 ARG B N 1
ATOM 1140 C CA . ARG B 1 22 ? -11.828 -5.258 10.812 1 83.81 22 ARG B CA 1
ATOM 1141 C C . ARG B 1 22 ? -12.484 -5.867 9.57 1 83.81 22 ARG B C 1
ATOM 1143 O O . ARG B 1 22 ? -12.117 -6.969 9.156 1 83.81 22 ARG B O 1
ATOM 1150 N N . LYS B 1 23 ? -13.469 -5.168 9 1 82.31 23 LYS B N 1
ATOM 1151 C CA . LYS B 1 23 ? -14.133 -5.707 7.816 1 82.31 23 LYS B CA 1
ATOM 1152 C C . LYS B 1 23 ? -13.156 -5.852 6.656 1 82.31 23 LYS B C 1
ATOM 1154 O O . LYS B 1 23 ? -13.203 -6.836 5.914 1 82.31 23 LYS B O 1
ATOM 1159 N N . ILE B 1 24 ? -12.289 -4.926 6.527 1 84.38 24 ILE B N 1
ATOM 1160 C CA . ILE B 1 24 ? -11.281 -4.996 5.477 1 84.38 24 ILE B CA 1
ATOM 1161 C C . ILE B 1 24 ? -10.297 -6.125 5.777 1 84.38 24 ILE B C 1
ATOM 1163 O O . ILE B 1 24 ? -9.961 -6.918 4.895 1 84.38 24 ILE B O 1
ATOM 1167 N N . SER B 1 25 ? -9.859 -6.191 6.957 1 88.38 25 SER B N 1
ATOM 1168 C CA . SER B 1 25 ? -8.93 -7.238 7.359 1 88.38 25 SER B CA 1
ATOM 1169 C C . SER B 1 25 ? -9.492 -8.625 7.074 1 88.38 25 SER B C 1
ATOM 1171 O O . SER B 1 25 ? -8.781 -9.5 6.578 1 88.38 25 SER B O 1
ATOM 1173 N N . VAL B 1 26 ? -10.719 -8.773 7.395 1 88.44 26 VAL B N 1
ATOM 1174 C CA . VAL B 1 26 ? -11.367 -10.07 7.176 1 88.44 26 VAL B CA 1
ATOM 1175 C C . VAL B 1 26 ? -11.461 -10.352 5.68 1 88.44 26 VAL B C 1
ATOM 1177 O O . VAL B 1 26 ? -11.188 -11.469 5.234 1 88.44 26 VAL B O 1
ATOM 1180 N N . SER B 1 27 ? -11.867 -9.328 4.941 1 87.56 27 SER B N 1
ATOM 1181 C CA . SER B 1 27 ? -12.008 -9.5 3.5 1 87.56 27 SER B CA 1
ATOM 1182 C C . SER B 1 27 ? -10.664 -9.812 2.848 1 87.56 27 SER B C 1
ATOM 1184 O O . SER B 1 27 ? -10.562 -10.727 2.027 1 87.56 27 SER B O 1
ATOM 1186 N N . VAL B 1 28 ? -9.68 -9.086 3.207 1 90.19 28 VAL B N 1
ATOM 1187 C CA . VAL B 1 28 ? -8.352 -9.344 2.664 1 90.19 28 VAL B CA 1
ATOM 1188 C C . VAL B 1 28 ? -7.863 -10.711 3.117 1 90.19 28 VAL B C 1
ATOM 1190 O O . VAL B 1 28 ? -7.27 -11.461 2.334 1 90.19 28 VAL B O 1
ATOM 1193 N N . GLY B 1 29 ? -8.078 -10.984 4.324 1 92.38 29 GLY B N 1
ATOM 1194 C CA . GLY B 1 29 ? -7.734 -12.312 4.82 1 92.38 29 GLY B CA 1
ATOM 1195 C C . GLY B 1 29 ? -8.375 -13.43 4.02 1 92.38 29 GLY B C 1
ATOM 1196 O O . GLY B 1 29 ? -7.734 -14.453 3.746 1 92.38 29 GLY B O 1
ATOM 1197 N N . ALA B 1 30 ? -9.602 -13.258 3.701 1 91.38 30 ALA B N 1
ATOM 1198 C CA . ALA B 1 30 ? -10.305 -14.25 2.902 1 91.38 30 ALA B CA 1
ATOM 1199 C C . ALA B 1 30 ? -9.68 -14.391 1.518 1 91.38 30 ALA B C 1
ATOM 1201 O O . ALA B 1 30 ? -9.523 -15.5 1.008 1 91.38 30 ALA B O 1
ATOM 1202 N N . VAL B 1 31 ? -9.328 -13.273 0.956 1 90.31 31 VAL B N 1
ATOM 1203 C CA . VAL B 1 31 ? -8.664 -13.281 -0.343 1 90.31 31 VAL B CA 1
ATOM 1204 C C . VAL B 1 31 ? -7.34 -14.039 -0.239 1 90.31 31 VAL B C 1
ATOM 1206 O O . VAL B 1 31 ? -7.039 -14.891 -1.073 1 90.31 31 VAL B O 1
ATOM 1209 N N . GLN B 1 32 ? -6.602 -13.773 0.726 1 92.88 32 GLN B N 1
ATOM 1210 C CA . GLN B 1 32 ? -5.301 -14.414 0.908 1 92.88 32 GLN B CA 1
ATOM 1211 C C . GLN B 1 32 ? -5.449 -15.906 1.167 1 92.88 32 GLN B C 1
ATOM 1213 O O . GLN B 1 32 ? -4.637 -16.703 0.698 1 92.88 32 GLN B O 1
ATOM 1218 N N . ALA B 1 33 ? -6.461 -16.234 1.931 1 93.88 33 ALA B N 1
ATOM 1219 C CA . ALA B 1 33 ? -6.727 -17.656 2.162 1 93.88 33 ALA B CA 1
ATOM 1220 C C . ALA B 1 33 ? -7 -18.391 0.848 1 93.88 33 ALA B C 1
ATOM 1222 O O . ALA B 1 33 ? -6.535 -19.516 0.645 1 93.88 33 ALA B O 1
ATOM 1223 N N . LEU B 1 34 ? -7.773 -17.75 0.027 1 91.62 34 LEU B N 1
ATOM 1224 C CA . LEU B 1 34 ? -8.055 -18.344 -1.28 1 91.62 34 LEU B CA 1
ATOM 1225 C C . LEU B 1 34 ? -6.773 -18.5 -2.09 1 91.62 34 LEU B C 1
ATOM 1227 O O . LEU B 1 34 ? -6.562 -19.531 -2.734 1 91.62 34 LEU B O 1
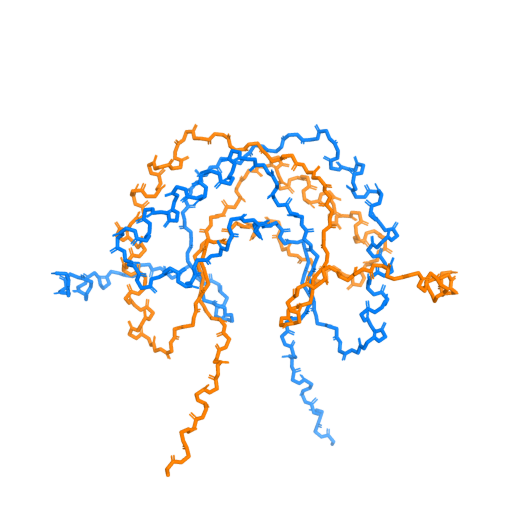ATOM 1231 N N . VAL B 1 35 ? -5.906 -17.531 -2.105 1 89.81 35 VAL B N 1
ATOM 1232 C CA . VAL B 1 35 ? -4.625 -17.562 -2.807 1 89.81 35 VAL B CA 1
ATOM 1233 C C . VAL B 1 35 ? -3.791 -18.734 -2.283 1 89.81 35 VAL B C 1
ATOM 1235 O O . VAL B 1 35 ? -3.23 -19.5 -3.066 1 89.81 35 VAL B O 1
ATOM 1238 N N . MET B 1 36 ? -3.723 -18.812 -0.997 1 93 36 MET B N 1
ATOM 1239 C CA . MET B 1 36 ? -2.934 -19.875 -0.369 1 93 36 MET B CA 1
ATOM 1240 C C . MET B 1 36 ? -3.48 -21.25 -0.732 1 93 36 MET B C 1
ATOM 1242 O O . MET B 1 36 ? -2.717 -22.203 -0.904 1 93 36 MET B O 1
ATOM 1246 N N . GLN B 1 37 ? -4.754 -21.312 -0.714 1 92.06 37 GLN B N 1
ATOM 1247 C CA . GLN B 1 37 ? -5.395 -22.562 -1.079 1 92.06 37 GLN B CA 1
ATOM 1248 C C . GLN B 1 37 ? -5.055 -22.953 -2.514 1 92.06 37 GLN B C 1
ATOM 1250 O O . GLN B 1 37 ? -4.836 -24.141 -2.805 1 92.06 37 GLN B O 1
ATOM 1255 N N . ARG B 1 38 ? -4.984 -22.078 -3.408 1 86.69 38 ARG B N 1
ATOM 1256 C CA . ARG B 1 38 ? -4.699 -22.344 -4.812 1 86.69 38 ARG B CA 1
ATOM 1257 C C . ARG B 1 38 ? -3.211 -22.609 -5.027 1 86.69 38 ARG B C 1
ATOM 1259 O O . ARG B 1 38 ? -2.84 -23.453 -5.84 1 86.69 38 ARG B O 1
ATOM 1266 N N . ASP B 1 39 ? -2.381 -21.891 -4.367 1 86.25 39 ASP B N 1
ATOM 1267 C CA . ASP B 1 39 ? -0.932 -22.047 -4.449 1 86.25 39 ASP B CA 1
ATOM 1268 C C . ASP B 1 39 ? -0.268 -21.75 -3.109 1 86.25 39 ASP B C 1
ATOM 1270 O O . ASP B 1 39 ? 0.025 -20.594 -2.803 1 86.25 39 ASP B O 1
ATOM 1274 N N . SER B 1 40 ? 0.156 -22.766 -2.381 1 89.81 40 SER B N 1
ATOM 1275 C CA . SER B 1 40 ? 0.674 -22.625 -1.023 1 89.81 40 SER B CA 1
ATOM 1276 C C . SER B 1 40 ? 2.078 -22.031 -1.025 1 89.81 40 SER B C 1
ATOM 1278 O O . SER B 1 40 ? 2.541 -21.516 -0.005 1 89.81 40 SER B O 1
ATOM 1280 N N . ARG B 1 41 ? 2.793 -22.062 -2.133 1 84.5 41 ARG B N 1
ATOM 1281 C CA . ARG B 1 41 ? 4.137 -21.516 -2.229 1 84.5 41 ARG B CA 1
ATOM 1282 C C . ARG B 1 41 ? 4.117 -20 -2.076 1 84.5 41 ARG B C 1
ATOM 1284 O O . ARG B 1 41 ? 5.141 -19.375 -1.774 1 84.5 41 ARG B O 1
ATOM 1291 N N . LEU B 1 42 ? 2.936 -19.406 -2.213 1 88.19 42 LEU B N 1
ATOM 1292 C CA . LEU B 1 42 ? 2.805 -17.953 -2.191 1 88.19 42 LEU B CA 1
ATOM 1293 C C . LEU B 1 42 ? 2.566 -17.453 -0.771 1 88.19 42 LEU B C 1
ATOM 1295 O O . LEU B 1 42 ? 2.49 -16.25 -0.541 1 88.19 42 LEU B O 1
ATOM 1299 N N . THR B 1 43 ? 2.529 -18.297 0.213 1 90.88 43 THR B N 1
ATOM 1300 C CA . THR B 1 43 ? 2.229 -17.922 1.59 1 90.88 43 THR B CA 1
ATOM 1301 C C . THR B 1 43 ? 3.223 -16.875 2.094 1 90.88 43 THR B C 1
ATOM 1303 O O . THR B 1 43 ? 2.834 -15.906 2.746 1 90.88 43 THR B O 1
ATOM 1306 N N . ARG B 1 44 ? 4.496 -17.125 1.728 1 91.31 44 ARG B N 1
ATOM 1307 C CA . ARG B 1 44 ? 5.523 -16.219 2.229 1 91.31 44 ARG B CA 1
ATOM 1308 C C . ARG B 1 44 ? 5.465 -14.867 1.511 1 91.31 44 ARG B C 1
ATOM 1310 O O . ARG B 1 44 ? 6.027 -13.883 1.986 1 91.31 44 ARG B O 1
ATOM 1317 N N . ALA B 1 45 ? 4.84 -14.844 0.48 1 92.69 45 ALA B N 1
ATOM 1318 C CA . ALA B 1 45 ? 4.762 -13.617 -0.31 1 92.69 45 ALA B CA 1
ATOM 1319 C C . ALA B 1 45 ? 3.613 -12.734 0.161 1 92.69 45 ALA B C 1
ATOM 1321 O O . ALA B 1 45 ? 3.533 -11.555 -0.206 1 92.69 45 ALA B O 1
ATOM 1322 N N . LEU B 1 46 ? 2.672 -13.312 0.974 1 95.06 46 LEU B N 1
ATOM 1323 C CA . LEU B 1 46 ? 1.492 -12.578 1.41 1 95.06 46 LEU B CA 1
ATOM 1324 C C . LEU B 1 46 ? 1.868 -11.508 2.434 1 95.06 46 LEU B C 1
ATOM 1326 O O . LEU B 1 46 ? 2.674 -11.766 3.332 1 95.06 46 LEU B O 1
ATOM 1330 N N . VAL B 1 47 ? 1.281 -10.352 2.242 1 94.25 47 VAL B N 1
ATOM 1331 C CA . VAL B 1 47 ? 1.452 -9.289 3.229 1 94.25 47 VAL B CA 1
ATOM 1332 C C . VAL B 1 47 ? 0.573 -9.57 4.445 1 94.25 47 VAL B C 1
ATOM 1334 O O . VAL B 1 47 ? -0.614 -9.875 4.305 1 94.25 47 VAL B O 1
ATOM 1337 N N . PRO B 1 48 ? 1.169 -9.461 5.652 1 94.31 48 PRO B N 1
ATOM 1338 C CA . PRO B 1 48 ? 0.325 -9.648 6.836 1 94.31 48 PRO B CA 1
ATOM 1339 C C . PRO B 1 48 ? -0.854 -8.68 6.879 1 94.31 48 PRO B C 1
ATOM 1341 O O . PRO B 1 48 ? -0.683 -7.484 6.641 1 94.31 48 PRO B O 1
ATOM 1344 N N . VAL B 1 49 ? -2.023 -9.195 7.207 1 92.81 49 VAL B N 1
ATOM 1345 C CA . VAL B 1 49 ? -3.252 -8.414 7.242 1 92.81 49 VAL B CA 1
ATOM 1346 C C . VAL B 1 49 ? -3.104 -7.266 8.234 1 92.81 49 VAL B C 1
ATOM 1348 O O . VAL B 1 49 ? -3.633 -6.172 8.016 1 92.81 49 VAL B O 1
ATOM 1351 N N . ALA B 1 50 ? -2.348 -7.477 9.289 1 89.88 50 ALA B N 1
ATOM 1352 C CA . ALA B 1 50 ? -2.158 -6.477 10.336 1 89.88 50 ALA B CA 1
ATOM 1353 C C . ALA B 1 50 ? -1.314 -5.309 9.836 1 89.88 50 ALA B C 1
ATOM 1355 O O . ALA B 1 50 ? -1.271 -4.25 10.461 1 89.88 50 ALA B O 1
ATOM 1356 N N . SER B 1 51 ? -0.658 -5.492 8.672 1 89.62 51 SER B N 1
ATOM 1357 C CA . SER B 1 51 ? 0.253 -4.465 8.172 1 89.62 51 SER B CA 1
ATOM 1358 C C . SER B 1 51 ? -0.344 -3.729 6.98 1 89.62 51 SER B C 1
ATOM 1360 O O . SER B 1 51 ? 0.337 -2.932 6.332 1 89.62 51 SER B O 1
ATOM 1362 N N . LEU B 1 52 ? -1.564 -3.99 6.711 1 90.38 52 LEU B N 1
ATOM 1363 C CA . LEU B 1 52 ? -2.215 -3.279 5.617 1 90.38 52 LEU B CA 1
ATOM 1364 C C . LEU B 1 52 ? -2.199 -1.774 5.859 1 90.38 52 LEU B C 1
ATOM 1366 O O . LEU B 1 52 ? -2.385 -1.322 6.992 1 90.38 52 LEU B O 1
ATOM 1370 N N . HIS B 1 53 ? -1.939 -1.058 4.82 1 90.06 53 HIS B N 1
ATOM 1371 C CA . HIS B 1 53 ? -1.845 0.394 4.938 1 90.06 53 HIS B CA 1
ATOM 1372 C C . HIS B 1 53 ? -2.141 1.075 3.605 1 90.06 53 HIS B C 1
ATOM 1374 O O . HIS B 1 53 ? -2.102 0.434 2.553 1 90.06 53 HIS B O 1
ATOM 1380 N N . ILE B 1 54 ? -2.451 2.367 3.699 1 89.12 54 ILE B N 1
ATOM 1381 C CA . ILE B 1 54 ? -2.461 3.258 2.543 1 89.12 54 ILE B CA 1
ATOM 1382 C C . ILE B 1 54 ? -1.21 4.133 2.559 1 89.12 54 ILE B C 1
ATOM 1384 O O . ILE B 1 54 ? -0.979 4.879 3.514 1 89.12 54 ILE B O 1
ATOM 1388 N N . THR B 1 55 ? -0.417 3.992 1.517 1 90.44 55 THR B N 1
ATOM 1389 C CA . THR B 1 55 ? 0.813 4.77 1.436 1 90.44 55 THR B CA 1
ATOM 1390 C C . THR B 1 55 ? 0.526 6.184 0.939 1 90.44 55 THR B C 1
ATOM 1392 O O . THR B 1 55 ? -0.096 6.367 -0.109 1 90.44 55 THR B O 1
ATOM 1395 N N . LEU B 1 56 ? 0.968 7.172 1.706 1 91.56 56 LEU B N 1
ATOM 1396 C CA . LEU B 1 56 ? 0.716 8.57 1.373 1 91.56 56 LEU B CA 1
ATOM 1397 C C . LEU B 1 56 ? 1.892 9.164 0.607 1 91.56 56 LEU B C 1
ATOM 1399 O O . LEU B 1 56 ? 1.697 9.945 -0.332 1 91.56 56 LEU B O 1
ATOM 1403 N N . LEU B 1 57 ? 3.062 8.906 1.033 1 92.69 57 LEU B N 1
ATOM 1404 C CA . LEU B 1 57 ? 4.277 9.453 0.441 1 92.69 57 LEU B CA 1
ATOM 1405 C C . LEU B 1 57 ? 5.445 8.484 0.597 1 92.69 57 LEU B C 1
ATOM 1407 O O . LEU B 1 57 ? 5.473 7.688 1.54 1 9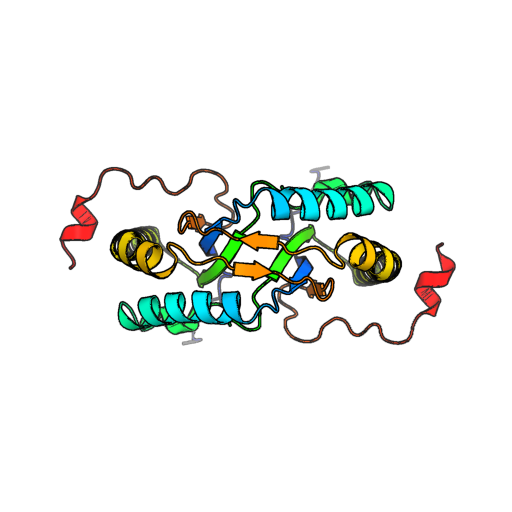2.69 57 LEU B O 1
ATOM 1411 N N . VAL B 1 58 ? 6.312 8.438 -0.356 1 91.06 58 VAL B N 1
ATOM 1412 C CA . VAL B 1 58 ? 7.543 7.652 -0.349 1 91.06 58 VAL B CA 1
ATOM 1413 C C . VAL B 1 58 ? 8.719 8.539 -0.766 1 91.06 58 VAL B C 1
ATOM 1415 O O . VAL B 1 58 ? 8.594 9.359 -1.674 1 91.06 58 VAL B O 1
ATOM 1418 N N . THR B 1 59 ? 9.836 8.391 -0.019 1 90.38 59 THR B N 1
ATOM 1419 C CA . THR B 1 59 ? 11 9.219 -0.339 1 90.38 59 THR B CA 1
ATOM 1420 C C . THR B 1 59 ? 12.289 8.523 0.089 1 90.38 59 THR B C 1
ATOM 1422 O O . THR B 1 59 ? 12.25 7.465 0.723 1 90.38 59 THR B O 1
ATOM 1425 N N . HIS B 1 60 ? 13.336 9.008 -0.418 1 90.88 60 HIS B N 1
ATOM 1426 C CA . HIS B 1 60 ? 14.656 8.57 0.009 1 90.88 60 HIS B CA 1
ATOM 1427 C C . HIS B 1 60 ? 15.289 9.578 0.97 1 90.88 60 HIS B C 1
ATOM 1429 O O . HIS B 1 60 ? 15.398 10.766 0.652 1 90.88 60 HIS B O 1
ATOM 1435 N N . LEU B 1 61 ? 15.609 9.109 2.105 1 89.12 61 LEU B N 1
ATOM 1436 C CA . LEU B 1 61 ? 16.328 9.898 3.1 1 89.12 61 LEU B CA 1
ATOM 1437 C C . LEU B 1 61 ? 17.75 9.375 3.301 1 89.12 61 LEU B C 1
ATOM 1439 O O . LEU B 1 61 ? 17.938 8.281 3.85 1 89.12 61 LEU B O 1
ATOM 1443 N N . ALA B 1 62 ? 18.641 10.125 2.963 1 88 62 ALA B N 1
ATOM 1444 C CA . ALA B 1 62 ? 20.016 9.664 2.82 1 88 62 ALA B CA 1
ATOM 1445 C C . ALA B 1 62 ? 20.734 9.648 4.168 1 88 62 ALA B C 1
ATOM 1447 O O . ALA B 1 62 ? 21.656 8.867 4.375 1 88 62 ALA B O 1
ATOM 1448 N N . SER B 1 63 ? 20.375 10.477 5.043 1 89.12 63 SER B N 1
ATOM 1449 C CA . SER B 1 63 ? 21.094 10.617 6.305 1 89.12 63 SER B CA 1
ATOM 1450 C C . SER B 1 63 ? 20.156 10.523 7.496 1 89.12 63 SER B C 1
ATOM 1452 O O . SER B 1 63 ? 18.938 10.695 7.348 1 89.12 63 SER B O 1
ATOM 1454 N N . GLN B 1 64 ? 20.734 10.234 8.625 1 87.75 64 GLN B N 1
ATOM 1455 C CA . GLN B 1 64 ? 19.969 10.211 9.867 1 87.75 64 GLN B CA 1
ATOM 1456 C C . GLN B 1 64 ? 19.375 11.586 10.172 1 87.75 64 GLN B C 1
ATOM 1458 O O . GLN B 1 64 ? 18.281 11.688 10.719 1 87.75 64 GLN B O 1
ATOM 1463 N N . GLU B 1 65 ? 20.109 12.586 9.844 1 88.81 65 GLU B N 1
ATOM 1464 C CA . G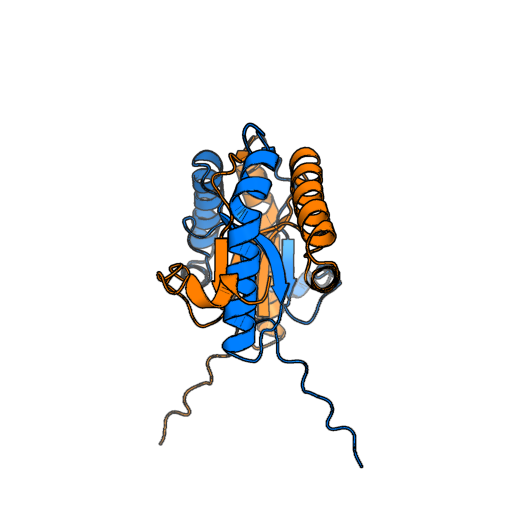LU B 1 65 ? 19.594 13.945 10.047 1 88.81 65 GLU B CA 1
ATOM 1465 C C . GLU B 1 65 ? 18.328 14.188 9.242 1 88.81 65 GLU B C 1
ATOM 1467 O O . GLU B 1 65 ? 17.359 14.75 9.75 1 88.81 65 GLU B O 1
ATOM 1472 N N . GLU B 1 66 ? 18.344 13.695 8.023 1 87.25 66 GLU B N 1
ATOM 1473 C CA . GLU B 1 66 ? 17.172 13.828 7.18 1 87.25 66 GLU B CA 1
ATOM 1474 C C . GLU B 1 66 ? 16 13.016 7.734 1 87.25 66 GLU B C 1
ATOM 1476 O O . GLU B 1 66 ? 14.852 13.469 7.691 1 87.25 66 GLU B O 1
ATOM 1481 N N . VAL B 1 67 ? 16.297 11.922 8.266 1 86.88 67 VAL B N 1
ATOM 1482 C CA . VAL B 1 67 ? 15.281 11.078 8.883 1 86.88 67 VAL B CA 1
ATOM 1483 C C . VAL B 1 67 ? 14.672 11.789 10.086 1 86.88 67 VAL B C 1
ATOM 1485 O O . VAL B 1 67 ? 13.445 11.859 10.219 1 86.88 67 VAL B O 1
ATOM 1488 N N . ASN B 1 68 ? 15.477 12.32 10.883 1 87.19 68 ASN B N 1
ATOM 1489 C CA . ASN B 1 68 ? 15 13.031 12.062 1 87.19 68 ASN B CA 1
ATOM 1490 C C . ASN B 1 68 ? 14.117 14.219 11.68 1 87.19 68 ASN B C 1
ATOM 1492 O O . ASN B 1 68 ? 13.094 14.461 12.32 1 87.19 68 ASN B O 1
ATOM 1496 N N . LEU B 1 69 ? 14.453 14.906 10.703 1 86.69 69 LEU B N 1
ATOM 1497 C CA . LEU B 1 69 ? 13.664 16.047 10.242 1 86.69 69 LEU B CA 1
ATOM 1498 C C . LEU B 1 69 ? 12.305 15.586 9.727 1 86.69 69 LEU B C 1
ATOM 1500 O O . LEU B 1 69 ? 11.289 16.219 10 1 86.69 69 LEU B O 1
ATOM 1504 N N . ALA B 1 70 ? 12.398 14.523 9 1 87.5 70 ALA B N 1
ATOM 1505 C CA . ALA B 1 70 ? 11.148 13.984 8.461 1 87.5 70 ALA B CA 1
ATOM 1506 C C . ALA B 1 70 ? 10.211 13.539 9.586 1 87.5 70 ALA B C 1
ATOM 1508 O O . ALA B 1 70 ? 9.023 13.844 9.57 1 87.5 70 ALA B O 1
ATOM 1509 N N . VAL B 1 71 ? 10.688 12.844 10.539 1 87.19 71 VAL B N 1
ATOM 1510 C CA . VAL B 1 71 ? 9.906 12.375 11.68 1 87.19 71 VAL B CA 1
ATOM 1511 C C . VAL B 1 71 ? 9.297 13.57 12.414 1 87.19 71 VAL B C 1
ATOM 1513 O O . VAL B 1 71 ? 8.117 13.547 12.773 1 87.19 71 VAL B O 1
ATOM 1516 N N . CYS B 1 72 ? 10.086 14.609 12.594 1 86.44 72 CYS B N 1
ATOM 1517 C CA . CYS B 1 72 ? 9.617 15.812 13.273 1 86.44 72 CYS B CA 1
ATOM 1518 C C . CYS B 1 72 ? 8.484 16.469 12.484 1 86.44 72 CYS B C 1
ATOM 1520 O O . CYS B 1 72 ? 7.492 16.906 13.07 1 86.44 72 CYS B O 1
ATOM 1522 N N . ALA B 1 73 ? 8.703 16.547 11.227 1 87.06 73 ALA B N 1
ATOM 1523 C CA . ALA B 1 73 ? 7.695 17.188 10.383 1 87.06 73 ALA B CA 1
ATOM 1524 C C . ALA B 1 73 ? 6.375 16.422 10.445 1 87.06 73 ALA B C 1
ATOM 1526 O O . ALA B 1 73 ? 5.309 17.031 10.57 1 87.06 73 ALA B O 1
ATOM 1527 N N . VAL B 1 74 ? 6.398 15.117 10.422 1 87.19 74 VAL B N 1
ATOM 1528 C CA . VAL B 1 74 ? 5.195 14.289 10.477 1 87.19 74 VAL B CA 1
ATOM 1529 C C . VAL B 1 74 ? 4.531 14.438 11.844 1 87.19 74 VAL B C 1
ATOM 1531 O O . VAL B 1 74 ? 3.309 14.57 11.93 1 87.19 74 VAL B O 1
ATOM 1534 N N . ASP B 1 75 ? 5.34 14.383 12.781 1 86.94 75 ASP B N 1
ATOM 1535 C CA . ASP B 1 75 ? 4.805 14.508 14.141 1 86.94 75 ASP B CA 1
ATOM 1536 C C . ASP B 1 75 ? 4.074 15.828 14.328 1 86.94 75 ASP B C 1
ATOM 1538 O O . ASP B 1 75 ? 3.031 15.883 14.984 1 86.94 75 ASP B O 1
ATOM 1542 N N . GLN B 1 76 ? 4.637 16.859 13.75 1 88.25 76 GLN B N 1
ATOM 1543 C CA . GLN B 1 76 ? 4.039 18.172 13.883 1 88.25 76 GLN B CA 1
ATOM 1544 C C . GLN B 1 76 ? 2.713 18.266 13.141 1 88.25 76 GLN B C 1
ATOM 1546 O O . GLN B 1 76 ? 1.848 19.062 13.484 1 88.25 76 GLN B O 1
ATOM 1551 N N . MET B 1 77 ? 2.604 17.438 12.125 1 87.69 77 MET B N 1
ATOM 1552 C CA . MET B 1 77 ? 1.393 17.5 11.312 1 87.69 77 MET B CA 1
ATOM 1553 C C . MET B 1 77 ? 0.378 16.453 11.758 1 87.69 77 MET B C 1
ATOM 1555 O O . MET B 1 77 ? -0.763 16.453 11.289 1 87.69 77 MET B O 1
ATOM 1559 N N . LYS B 1 78 ? 0.718 15.609 12.594 1 87.44 78 LYS B N 1
ATOM 1560 C CA . LYS B 1 78 ? -0.069 14.438 12.953 1 87.44 78 LYS B CA 1
ATOM 1561 C C . LYS B 1 78 ? -1.469 14.836 13.414 1 87.44 78 LYS B C 1
ATOM 1563 O O . LYS B 1 78 ? -2.463 14.266 12.953 1 87.44 78 LYS B O 1
ATOM 1568 N N . ALA B 1 79 ? -1.586 15.773 14.328 1 87.81 79 ALA B N 1
ATOM 1569 C CA . ALA B 1 79 ? -2.877 16.188 14.867 1 87.81 79 ALA B CA 1
ATOM 1570 C C . ALA B 1 79 ? -3.775 16.75 13.766 1 87.81 79 ALA B C 1
ATOM 1572 O O . ALA B 1 79 ? -4.965 16.422 13.703 1 87.81 79 ALA B O 1
ATOM 1573 N N . SER B 1 80 ? -3.201 17.609 12.93 1 88.94 80 SER B N 1
ATOM 1574 C CA . SER B 1 80 ? -3.977 18.188 11.836 1 88.94 80 SER B CA 1
ATOM 1575 C C . SER B 1 80 ? -4.449 17.109 10.859 1 88.94 80 SER B C 1
ATOM 1577 O O . SER B 1 80 ? -5.59 17.156 10.391 1 88.94 80 SER B O 1
ATOM 1579 N N . LEU B 1 81 ? -3.621 16.203 10.578 1 86.06 81 LEU B N 1
ATOM 1580 C CA . LEU B 1 81 ? -3.967 15.117 9.664 1 86.06 81 LEU B CA 1
ATOM 1581 C C . LEU B 1 81 ? -5.055 14.227 10.258 1 86.06 81 LEU B C 1
ATOM 1583 O O . LEU B 1 81 ? -5.988 13.836 9.555 1 86.06 81 LEU B O 1
ATOM 1587 N N . GLN B 1 82 ? -4.926 13.945 11.508 1 85.44 82 GLN B N 1
ATOM 1588 C CA . GLN B 1 82 ? -5.934 13.141 12.195 1 85.44 82 GLN B CA 1
ATOM 1589 C C . GLN B 1 82 ? -7.285 13.844 12.203 1 85.44 82 GLN B C 1
ATOM 1591 O O . GLN B 1 82 ? -8.32 13.211 11.984 1 85.44 82 GLN B O 1
ATOM 1596 N N . ASP B 1 83 ? -7.301 15.164 12.445 1 87.25 83 ASP B N 1
ATOM 1597 C CA . ASP B 1 83 ? -8.539 15.945 12.438 1 87.25 83 ASP B CA 1
ATOM 1598 C C . ASP B 1 83 ? -9.203 15.898 11.062 1 87.25 83 ASP B C 1
ATOM 1600 O O . ASP B 1 83 ? -10.43 15.812 10.961 1 87.25 83 ASP B O 1
ATOM 1604 N N . LEU B 1 84 ? -8.406 15.977 10.086 1 85.44 84 LEU B N 1
ATOM 1605 C CA . LEU B 1 84 ? -8.906 15.953 8.719 1 85.44 84 LEU B CA 1
ATOM 1606 C C . LEU B 1 84 ? -9.562 14.609 8.398 1 85.44 84 LEU B C 1
ATOM 1608 O O . LEU B 1 84 ? -10.578 14.562 7.703 1 85.44 84 LEU B O 1
ATOM 1612 N N . LEU B 1 85 ? -9 13.547 8.969 1 82.31 85 LEU B N 1
ATOM 1613 C CA . LEU B 1 85 ? -9.477 12.211 8.641 1 82.31 85 LEU B CA 1
ATOM 1614 C C . LEU B 1 85 ? -10.531 11.742 9.633 1 82.31 85 LEU B C 1
ATOM 1616 O O . LEU B 1 85 ? -11.273 10.797 9.359 1 82.31 85 LEU B O 1
ATOM 1620 N N . ARG B 1 86 ? -10.625 12.398 10.711 1 77.88 86 ARG B N 1
ATOM 1621 C CA . ARG B 1 86 ? -11.562 12 11.758 1 77.88 86 ARG B CA 1
ATOM 1622 C C . ARG B 1 86 ? -13 12.07 11.258 1 77.88 86 ARG B C 1
ATOM 1624 O O . ARG B 1 86 ? -13.398 13.055 10.633 1 77.88 86 ARG B O 1
ATOM 1631 N N . GLY B 1 87 ? -13.766 11.016 11.594 1 73.25 87 GLY B N 1
ATOM 1632 C CA . GLY B 1 87 ? -15.188 10.977 11.312 1 73.25 87 GLY B CA 1
ATOM 1633 C C . GLY B 1 87 ? -15.508 10.641 9.867 1 73.25 87 GLY B C 1
ATOM 1634 O O . GLY B 1 87 ? -16.672 10.562 9.484 1 73.25 87 GLY B O 1
ATOM 1635 N N . ARG B 1 88 ? -14.531 10.562 9.133 1 70.62 88 ARG B N 1
ATOM 1636 C CA . ARG B 1 88 ? -14.797 10.148 7.758 1 70.62 88 ARG B CA 1
ATOM 1637 C C . ARG B 1 88 ? -14.852 8.633 7.645 1 70.62 88 ARG B C 1
ATOM 1639 O O . ARG B 1 88 ? -14.172 7.922 8.383 1 70.62 88 ARG B O 1
ATOM 1646 N N . GLU B 1 89 ? -16 8.164 7.133 1 69.06 89 GLU B N 1
ATOM 1647 C CA . GLU B 1 89 ? -16.141 6.758 6.773 1 69.06 89 GLU B CA 1
ATOM 1648 C C . GLU B 1 89 ? -15.828 6.531 5.297 1 69.06 89 GLU B C 1
ATOM 1650 O O . GLU B 1 89 ? -16.469 7.109 4.422 1 69.06 89 GLU B O 1
ATOM 1655 N N . LEU B 1 90 ? -14.648 5.973 5.121 1 67.75 90 LEU B N 1
ATOM 1656 C CA . LEU B 1 90 ? -14.273 5.727 3.73 1 67.75 90 LEU B CA 1
ATOM 1657 C C . LEU B 1 90 ? -14.727 4.34 3.285 1 67.75 90 LEU B C 1
ATOM 1659 O O . LEU B 1 90 ? -14.547 3.361 4.012 1 67.75 90 LEU B O 1
ATOM 1663 N N . ILE B 1 91 ? -15.695 4.316 2.395 1 71.38 91 ILE B N 1
ATOM 1664 C CA . ILE B 1 91 ? -16.172 3.045 1.858 1 71.38 91 ILE B CA 1
ATOM 1665 C C . ILE B 1 91 ? -15.305 2.627 0.675 1 71.38 91 ILE B C 1
ATOM 1667 O O . ILE B 1 91 ? -14.992 3.443 -0.194 1 71.38 91 ILE B O 1
ATOM 1671 N N . LEU B 1 92 ? -14.711 1.438 0.763 1 71.94 92 LEU B N 1
ATOM 1672 C CA . LEU B 1 92 ? -13.875 0.896 -0.301 1 71.94 92 LEU B CA 1
ATOM 1673 C C . LEU B 1 92 ? -14.633 -0.16 -1.102 1 71.94 92 LEU B C 1
ATOM 1675 O O . LEU B 1 92 ? -14.773 -1.3 -0.655 1 71.94 92 LEU B O 1
ATOM 1679 N N . PRO B 1 93 ? -15.188 0.336 -2.178 1 70.94 93 PRO B N 1
ATOM 1680 C CA . PRO B 1 93 ? -15.648 -0.729 -3.072 1 70.94 93 PRO B CA 1
ATOM 1681 C C . PRO B 1 93 ? -14.5 -1.426 -3.795 1 70.94 93 PRO B C 1
ATOM 1683 O O . PRO B 1 93 ? -13.477 -0.795 -4.098 1 70.94 93 PRO B O 1
ATOM 1686 N N . PHE B 1 94 ? -14.562 -2.709 -3.893 1 68.88 94 PHE B N 1
ATOM 1687 C CA . PHE B 1 94 ? -13.5 -3.432 -4.574 1 68.88 94 PHE B CA 1
ATOM 1688 C C . PHE B 1 94 ? -13.828 -3.623 -6.047 1 68.88 94 PHE B C 1
ATOM 1690 O O . PHE B 1 94 ? -14.914 -4.094 -6.391 1 68.88 94 PHE B O 1
ATOM 1697 N N . HIS B 1 95 ? -13.031 -3.047 -6.93 1 67.62 95 HIS B N 1
ATOM 1698 C CA . HIS B 1 95 ? -13.281 -3.145 -8.359 1 67.62 95 HIS B CA 1
ATOM 1699 C C . HIS B 1 95 ? -12.344 -4.156 -9.016 1 67.62 95 HIS B C 1
ATOM 1701 O O . HIS B 1 95 ? -12.5 -4.477 -10.195 1 67.62 95 HIS B O 1
ATOM 1707 N N . GLY B 1 96 ? -11.5 -4.723 -8.398 1 74.69 96 GLY B N 1
ATOM 1708 C CA . GLY B 1 96 ? -10.625 -5.703 -9.023 1 74.69 96 GLY B CA 1
ATOM 1709 C C . GLY B 1 96 ? -9.266 -5.805 -8.352 1 74.69 96 GLY B C 1
ATOM 1710 O O . GLY B 1 96 ? -9.008 -5.121 -7.363 1 74.69 96 GLY B O 1
ATOM 1711 N N . ILE B 1 97 ? -8.422 -6.848 -8.867 1 77.31 97 ILE B N 1
ATOM 1712 C CA . ILE B 1 97 ? -7.07 -7.098 -8.391 1 77.31 97 ILE B CA 1
ATOM 1713 C C . ILE B 1 97 ? -6.062 -6.707 -9.469 1 77.31 97 ILE B C 1
ATOM 1715 O O . ILE B 1 97 ? -6.301 -6.922 -10.656 1 77.31 97 ILE B O 1
ATOM 1719 N N . GLY B 1 98 ? -5.051 -5.969 -9.109 1 80.88 98 GLY B N 1
ATOM 1720 C CA . GLY B 1 98 ? -3.961 -5.629 -10.008 1 80.88 98 GLY B CA 1
ATOM 1721 C C . GLY B 1 98 ? -2.645 -6.277 -9.617 1 80.88 98 GLY B C 1
ATOM 1722 O O . GLY B 1 98 ? -2.473 -6.711 -8.477 1 80.88 98 GLY B O 1
ATOM 1723 N N . HIS B 1 99 ? -1.783 -6.586 -10.664 1 77.25 99 HIS B N 1
ATOM 1724 C CA . HIS B 1 99 ? -0.406 -6.996 -10.414 1 77.25 99 HIS B CA 1
ATOM 1725 C C . HIS B 1 99 ? 0.58 -6.059 -11.109 1 77.25 99 HIS B C 1
ATOM 1727 O O . HIS B 1 99 ? 0.274 -5.496 -12.156 1 77.25 99 HIS B O 1
ATOM 1733 N N . PHE B 1 100 ? 1.735 -5.754 -10.445 1 75.88 100 PHE B N 1
ATOM 1734 C CA . PHE B 1 100 ? 2.701 -4.766 -10.906 1 75.88 100 PHE B CA 1
ATOM 1735 C C . PHE B 1 100 ? 4.129 -5.266 -10.703 1 75.88 100 PHE B C 1
ATOM 1737 O O . PHE B 1 100 ? 4.375 -6.117 -9.852 1 75.88 100 PHE B O 1
ATOM 1744 N N . ARG B 1 101 ? 5.004 -4.766 -11.586 1 73.44 101 ARG B N 1
ATOM 1745 C CA . ARG B 1 101 ? 6.434 -4.961 -11.391 1 73.44 101 ARG B CA 1
ATOM 1746 C C . ARG B 1 101 ? 7.109 -3.666 -10.953 1 73.44 101 ARG B C 1
ATOM 1748 O O . ARG B 1 101 ? 6.84 -2.602 -11.516 1 73.44 101 ARG B O 1
ATOM 1755 N N . VAL B 1 102 ? 7.742 -3.809 -9.727 1 63.59 102 VAL B N 1
ATOM 1756 C CA . VAL B 1 102 ? 8.469 -2.65 -9.227 1 63.59 102 VAL B CA 1
ATOM 1757 C C . VAL B 1 102 ? 9.555 -2.244 -10.227 1 63.59 102 VAL B C 1
ATOM 1759 O O . VAL B 1 102 ? 10.297 -3.092 -10.719 1 63.59 102 VAL B O 1
ATOM 1762 N N . GLY B 1 103 ? 9.695 -0.934 -10.305 1 56.31 103 GLY B N 1
ATOM 1763 C CA . GLY B 1 103 ? 10.648 -0.384 -11.266 1 56.31 103 GLY B CA 1
ATOM 1764 C C . GLY B 1 103 ? 10.109 -0.354 -12.68 1 56.31 103 GLY B C 1
ATOM 1765 O O . GLY B 1 103 ? 10.469 0.526 -13.469 1 56.31 103 GLY B O 1
ATOM 1766 N N . GLN B 1 104 ? 9.672 -1.487 -13.125 1 52.81 104 GLN B N 1
ATOM 1767 C CA . GLN B 1 104 ? 9.07 -1.433 -14.453 1 52.81 104 GLN B CA 1
ATOM 1768 C C . GLN B 1 104 ? 7.656 -0.857 -14.398 1 52.81 104 GLN B C 1
ATOM 1770 O O . GLN B 1 104 ? 6.75 -1.478 -13.836 1 52.81 104 GLN B O 1
ATOM 1775 N N . TRP B 1 105 ? 7.543 0.371 -14.047 1 41.03 105 TRP B N 1
ATOM 1776 C CA . TRP B 1 105 ? 6.387 1.229 -13.82 1 41.03 105 TRP B CA 1
ATOM 1777 C C . TRP B 1 105 ? 5.129 0.619 -14.43 1 41.03 105 TRP B C 1
ATOM 1779 O O . TRP B 1 105 ? 4.117 0.457 -13.742 1 41.03 105 TRP B O 1
ATOM 1789 N N . ARG B 1 106 ? 4.656 1.234 -15.727 1 39.47 106 ARG B N 1
ATOM 1790 C CA . ARG B 1 106 ? 3.408 1.734 -16.297 1 39.47 106 ARG B CA 1
ATOM 1791 C C . ARG B 1 106 ? 2.492 0.585 -16.703 1 39.47 106 ARG B C 1
ATOM 1793 O O . ARG B 1 106 ? 1.313 0.797 -17 1 39.47 106 ARG B O 1
ATOM 1800 N N . GLU B 1 107 ? 2.865 -0.401 -17.375 1 40.94 107 GLU B N 1
ATOM 1801 C CA . GLU B 1 107 ? 1.737 -0.989 -18.094 1 40.94 107 GLU B CA 1
ATOM 1802 C C . GLU B 1 107 ? 1.192 -2.211 -17.359 1 40.94 107 GLU B C 1
ATOM 1804 O O . GLU B 1 107 ? 1.951 -3.111 -17 1 40.94 107 GLU B O 1
ATOM 1809 N N . PRO B 1 108 ? 0.048 -1.979 -16.547 1 45.5 108 PRO B N 1
ATOM 1810 C CA . PRO B 1 108 ? -0.557 -3.264 -16.188 1 45.5 108 PRO B CA 1
ATOM 1811 C C . PRO B 1 108 ? -0.151 -4.395 -17.125 1 45.5 108 PRO B C 1
ATOM 1813 O O . PRO B 1 108 ? -0.045 -4.184 -18.328 1 45.5 108 PRO B O 1
ATOM 1816 N N . CYS B 1 109 ? 0.621 -5.305 -16.672 1 46 109 CYS B N 1
ATOM 1817 C CA . CYS B 1 109 ? 0.926 -6.414 -17.562 1 46 109 CYS B CA 1
ATOM 1818 C C . CYS B 1 109 ? -0.3 -6.809 -18.375 1 46 109 CYS B C 1
ATOM 1820 O O . CYS B 1 109 ? -1.312 -7.234 -17.812 1 46 109 CYS B O 1
ATOM 1822 N N . GLN B 1 110 ? -0.529 -6.129 -19.406 1 41.12 110 GLN B N 1
ATOM 1823 C CA . GLN B 1 110 ? -1.581 -6.57 -20.328 1 41.12 110 GLN B CA 1
ATOM 1824 C C . GLN B 1 110 ? -1.474 -8.062 -20.609 1 41.12 110 GLN B C 1
ATOM 1826 O O . GLN B 1 110 ? -0.37 -8.602 -20.734 1 41.12 110 GLN B O 1
ATOM 1831 N N . THR B 1 111 ? -2.389 -8.773 -19.969 1 43.88 111 THR B N 1
ATOM 1832 C CA . THR B 1 111 ? -2.562 -10.148 -20.422 1 43.88 111 THR B CA 1
ATOM 1833 C C . THR B 1 111 ? -2.436 -10.242 -21.938 1 43.88 111 THR B C 1
ATOM 1835 O O . THR B 1 111 ? -3.27 -9.703 -22.672 1 43.88 111 THR B O 1
ATOM 1838 N N . GLY B 1 112 ? -1.329 -9.875 -22.5 1 38.38 112 GLY B N 1
ATOM 1839 C CA . GLY B 1 112 ? -1.314 -10.227 -23.906 1 38.38 112 GLY B CA 1
ATOM 1840 C C . GLY B 1 112 ? -1.849 -11.625 -24.188 1 38.38 112 GLY B C 1
ATOM 1841 O O . GLY B 1 112 ? -1.975 -12.438 -23.266 1 38.38 112 GLY B O 1
ATOM 1842 N N . PRO B 1 113 ? -2.441 -11.828 -25.312 1 38.72 113 PRO B N 1
ATOM 1843 C CA . PRO B 1 113 ? -3.08 -13.047 -25.812 1 38.72 113 PRO B CA 1
ATOM 1844 C C . PRO B 1 113 ? -2.221 -14.297 -25.609 1 38.72 113 PRO B C 1
ATOM 1846 O O . PRO B 1 113 ? -2.547 -15.367 -26.125 1 38.72 113 PRO B O 1
ATOM 1849 N N . ASP B 1 114 ? -0.96 -14.234 -25.266 1 39.28 114 ASP B N 1
ATOM 1850 C CA . ASP B 1 114 ? -0.361 -15.555 -25.406 1 39.28 114 ASP B CA 1
ATOM 1851 C C . ASP B 1 114 ? -0.897 -16.516 -24.344 1 39.28 114 ASP B C 1
ATOM 1853 O O . ASP B 1 114 ? -0.349 -16.594 -23.234 1 39.28 114 ASP B O 1
ATOM 1857 N N . ARG B 1 115 ? -2.1 -16.609 -24.078 1 40.84 115 ARG B N 1
ATOM 1858 C CA . ARG B 1 115 ? -2.926 -17.625 -23.438 1 40.84 115 ARG B CA 1
ATOM 1859 C C . ARG B 1 115 ? -2.297 -19.016 -23.562 1 40.84 115 ARG B C 1
ATOM 1861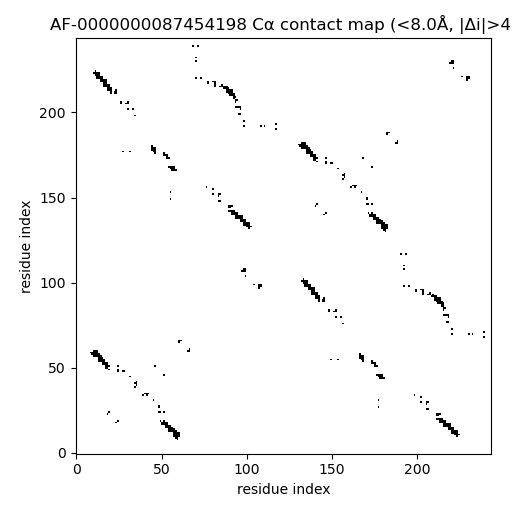 O O . ARG B 1 115 ? -2.781 -19.969 -22.969 1 40.84 115 ARG B O 1
ATOM 1868 N N . ARG B 1 116 ? -1.521 -19.234 -24.562 1 39.62 116 ARG B N 1
ATOM 1869 C CA . ARG B 1 116 ? -1.071 -20.609 -24.828 1 39.62 116 ARG B CA 1
ATOM 1870 C C . ARG B 1 116 ? -0.196 -21.125 -23.703 1 39.62 116 ARG B C 1
ATOM 1872 O O . ARG B 1 116 ? -0.254 -22.312 -23.375 1 39.62 116 ARG B O 1
ATOM 1879 N N . ALA B 1 117 ? 0.682 -20.297 -23.219 1 43.75 117 ALA B N 1
ATOM 1880 C CA . ALA B 1 117 ? 1.609 -20.922 -22.266 1 43.75 117 ALA B CA 1
ATOM 1881 C C . ALA B 1 117 ? 0.906 -21.281 -20.969 1 43.75 117 ALA B C 1
ATOM 1883 O O . ALA B 1 117 ? 1.407 -22.094 -20.188 1 43.75 117 ALA B O 1
ATOM 1884 N N . CYS B 1 118 ? -0.059 -20.469 -20.562 1 44.94 118 CYS B N 1
ATOM 1885 C CA . CYS B 1 118 ? -0.707 -20.797 -19.297 1 44.94 118 CYS B CA 1
ATOM 1886 C C . CYS B 1 118 ? -1.434 -22.141 -19.391 1 44.94 118 CYS B C 1
ATOM 1888 O O . CYS B 1 118 ? -1.854 -22.703 -18.391 1 44.94 118 CYS B O 1
ATOM 1890 N N . LYS B 1 119 ? -1.949 -22.516 -20.562 1 41.34 119 LYS B N 1
ATOM 1891 C CA . LYS B 1 119 ? -2.701 -23.766 -20.703 1 41.34 119 LYS B CA 1
ATOM 1892 C C . LYS B 1 119 ? -1.82 -24.969 -20.422 1 41.34 119 LYS B C 1
ATOM 1894 O O . LYS B 1 119 ? -2.312 -26.016 -19.969 1 41.34 119 LYS B O 1
ATOM 1899 N N . GLU B 1 120 ? -0.567 -24.844 -20.812 1 39.5 120 GLU B N 1
ATOM 1900 C CA . GLU B 1 120 ? 0.003 -26.188 -20.891 1 39.5 120 GLU B CA 1
ATOM 1901 C C . GLU B 1 120 ? 0.375 -26.703 -19.516 1 39.5 120 GLU B C 1
ATOM 1903 O O . GLU B 1 120 ? 0.416 -27.922 -19.281 1 39.5 120 GLU B O 1
ATOM 1908 N N . ASN B 1 121 ? 0.786 -25.766 -18.672 1 36.38 121 ASN B N 1
ATOM 1909 C CA . ASN B 1 121 ? 1.294 -26.5 -17.516 1 36.38 121 ASN B CA 1
ATOM 1910 C C . ASN B 1 121 ? 0.196 -26.766 -16.5 1 36.38 121 ASN B C 1
ATOM 1912 O O . ASN B 1 121 ? 0.478 -27.203 -15.375 1 36.38 121 ASN B O 1
ATOM 1916 N N . VAL B 1 122 ? -1.071 -26.188 -16.703 1 33 122 VAL B N 1
ATOM 1917 C CA . VAL B 1 122 ? -2.033 -26.812 -15.789 1 33 122 VAL B CA 1
ATOM 1918 C C . VAL B 1 122 ? -2.518 -28.141 -16.375 1 33 122 VAL B C 1
ATOM 1920 O O . VAL B 1 122 ? -2.768 -28.234 -17.578 1 33 122 VAL B O 1
#

Foldseek 3Di:
DPPPPPPPDDWDDFDWAFDPDPVVLVVVVVVVVVVCVVPVVCNVVDDHSRRDIGTDDTDDDDDPVSVVVVVVVCVVCVVVVCVVCPPDDDDDDDDDDFDDDPPVPDDRPPPPPPVVVVPPVD/DPPPPPPPDDWDDWDWAFDPDPVVLVVVVVVVVVVCVVPVVCNVVDDHSRRDIGTDDTDDDDDPVSVVVVVVVCVVCVVVVCVVCPPDDDDDDDDDDFDDDPPVPDDRPPPPPPVVVVPPPD